Protein AF-A0A660V6A3-F1 (afdb_monomer)

Nearest PDB structures (foldseek):
  7aa4-assembly1_A  TM=9.654E-01  e=7.286E-13  Mycobacterium tuberculosis
  3fh2-assembly1_A  TM=9.704E-01  e=2.529E-12  Corynebacterium glutamicum
  3wde-assembly1_A  TM=9.172E-01  e=3.171E-12  Mycobacterium tuberculosis
  3wdd-assembly1_A  TM=9.164E-01  e=3.977E-12  Mycobacterium tuberculosis
  4xbi-assembly2_B  TM=8.646E-01  e=1.589E-06  Plasmodium falciparum 3D7

Mean predicted aligned error: 15.52 Å

Radius of gyration: 23.15 Å; Cα contacts (8 Å, |Δi|>4): 311; chains: 1; bounding box: 52×59×52 Å

Structure (mmCIF, N/CA/C/O backbone):
data_AF-A0A660V6A3-F1
#
_entry.id   AF-A0A660V6A3-F1
#
loop_
_atom_site.group_PDB
_atom_site.id
_atom_site.type_symbol
_atom_site.label_atom_id
_atom_site.label_alt_id
_atom_site.label_comp_id
_atom_site.label_asym_id
_atom_site.label_entity_id
_atom_site.label_seq_id
_atom_site.pdbx_PDB_ins_code
_atom_site.Cartn_x
_atom_site.Cartn_y
_atom_site.Cartn_z
_atom_site.occupancy
_atom_site.B_iso_or_equiv
_atom_site.auth_seq_id
_atom_site.auth_comp_id
_atom_site.auth_asym_id
_atom_site.auth_atom_id
_atom_site.pdbx_PDB_model_num
ATOM 1 N N . MET A 1 1 ? 4.753 -18.692 3.175 1.00 53.62 1 MET A N 1
ATOM 2 C CA . MET A 1 1 ? 5.301 -17.304 3.161 1.00 53.62 1 MET A CA 1
ATOM 3 C C . MET A 1 1 ? 4.239 -16.224 3.387 1.00 53.62 1 MET A C 1
ATOM 5 O O . MET A 1 1 ? 4.485 -15.349 4.197 1.00 53.62 1 MET A O 1
ATOM 9 N N . PHE A 1 2 ? 3.064 -16.278 2.746 1.00 64.31 2 PHE A N 1
ATOM 10 C CA . PHE A 1 2 ? 1.984 -15.288 2.946 1.00 64.31 2 PHE A CA 1
ATOM 11 C C . PHE A 1 2 ? 0.881 -15.750 3.919 1.00 64.31 2 PHE A C 1
ATOM 13 O O . PHE A 1 2 ? -0.246 -15.291 3.821 1.00 64.31 2 PHE A O 1
ATOM 20 N N . GLU A 1 3 ? 1.125 -16.711 4.808 1.00 70.19 3 GLU A N 1
ATOM 21 C CA . GLU A 1 3 ? 0.054 -17.308 5.637 1.00 70.19 3 GLU A CA 1
ATOM 22 C C . GLU A 1 3 ? -0.646 -16.303 6.552 1.00 70.19 3 GLU A C 1
ATOM 24 O O . GLU A 1 3 ? -1.838 -16.433 6.775 1.00 70.19 3 GLU A O 1
ATOM 29 N N . ARG A 1 4 ? 0.058 -15.253 6.986 1.00 84.75 4 ARG A N 1
ATOM 30 C CA . ARG A 1 4 ? -0.506 -14.193 7.832 1.00 84.75 4 ARG A CA 1
ATOM 31 C C . ARG A 1 4 ? -1.107 -13.022 7.052 1.00 84.75 4 ARG A C 1
ATOM 33 O O . ARG A 1 4 ? -1.455 -12.022 7.657 1.00 84.75 4 ARG A O 1
ATOM 40 N N . PHE A 1 5 ? -1.150 -13.080 5.722 1.00 88.00 5 PHE A N 1
ATOM 41 C CA . PHE A 1 5 ? -1.694 -11.991 4.909 1.00 88.00 5 PHE A CA 1
ATOM 42 C C . PHE A 1 5 ? -3.199 -12.165 4.775 1.00 88.00 5 PHE A C 1
ATOM 44 O O . PHE A 1 5 ? -3.647 -13.253 4.397 1.00 88.00 5 PHE A O 1
ATOM 51 N N . THR A 1 6 ? -3.943 -11.075 4.961 1.00 91.81 6 THR A N 1
ATOM 52 C CA . THR A 1 6 ? -5.371 -11.063 4.633 1.00 91.81 6 THR A CA 1
ATOM 53 C C . THR A 1 6 ? -5.570 -11.337 3.143 1.00 91.81 6 THR A C 1
ATOM 55 O O . THR A 1 6 ? -4.677 -11.093 2.319 1.00 91.81 6 THR A O 1
ATOM 58 N N . ASP A 1 7 ? -6.754 -11.809 2.758 1.00 91.25 7 ASP A N 1
ATOM 59 C CA . ASP A 1 7 ? -7.059 -12.107 1.354 1.00 91.25 7 ASP A CA 1
ATOM 60 C C . ASP A 1 7 ? -6.875 -10.886 0.443 1.00 91.25 7 ASP A C 1
ATOM 62 O O . ASP A 1 7 ? -6.305 -10.993 -0.647 1.00 91.25 7 ASP A O 1
ATOM 66 N N . SER A 1 8 ? -7.279 -9.703 0.914 1.00 91.06 8 SER A N 1
ATOM 67 C CA . SER A 1 8 ? -7.086 -8.433 0.205 1.00 91.06 8 SER A CA 1
ATOM 68 C C . SER A 1 8 ? -5.603 -8.101 0.021 1.00 91.06 8 SER A C 1
ATOM 70 O O . SER A 1 8 ? -5.189 -7.721 -1.075 1.00 91.06 8 SER A O 1
ATOM 72 N N . CYS A 1 9 ? -4.779 -8.304 1.053 1.00 93.50 9 CYS A N 1
ATOM 73 C CA . CYS A 1 9 ? -3.338 -8.060 0.980 1.00 93.50 9 CYS A CA 1
ATOM 74 C C . CYS A 1 9 ? -2.639 -9.058 0.040 1.00 93.50 9 CYS A C 1
ATOM 76 O O . CYS A 1 9 ? -1.857 -8.672 -0.832 1.00 93.50 9 CYS A O 1
ATOM 78 N N . ARG A 1 10 ? -2.990 -10.347 0.126 1.00 93.44 10 ARG A N 1
ATOM 79 C CA . ARG A 1 10 ? -2.501 -11.394 -0.787 1.00 93.44 10 ARG A CA 1
ATOM 80 C C . ARG A 1 10 ? -2.866 -11.087 -2.237 1.00 93.44 10 ARG A C 1
ATOM 82 O O . ARG A 1 10 ? -2.044 -11.271 -3.140 1.00 93.44 10 ARG A O 1
ATOM 89 N N . LYS A 1 11 ? -4.083 -10.588 -2.465 1.00 93.12 11 LYS A N 1
ATOM 90 C CA . LYS A 1 11 ? -4.541 -10.145 -3.782 1.00 93.12 11 LYS A CA 1
ATOM 91 C C . LYS A 1 11 ? -3.724 -8.955 -4.285 1.00 93.12 11 LYS A C 1
ATOM 93 O O . LYS A 1 11 ? -3.265 -9.015 -5.421 1.00 93.12 11 LYS A O 1
ATOM 98 N N . ALA A 1 12 ? -3.472 -7.940 -3.456 1.00 94.69 12 ALA A N 1
ATOM 99 C CA . ALA A 1 12 ? -2.653 -6.780 -3.826 1.00 94.69 12 ALA A CA 1
ATOM 100 C C . ALA A 1 12 ? -1.234 -7.191 -4.264 1.00 94.69 12 ALA A C 1
ATOM 102 O O . ALA A 1 12 ? -0.762 -6.780 -5.323 1.00 94.69 12 ALA A O 1
ATOM 103 N N . VAL A 1 13 ? -0.584 -8.085 -3.511 1.00 92.25 13 VAL A N 1
ATOM 104 C CA . VAL A 1 13 ? 0.748 -8.617 -3.860 1.00 92.25 13 VAL A CA 1
ATOM 105 C C . VAL A 1 13 ? 0.715 -9.495 -5.115 1.00 92.25 13 VAL A C 1
ATOM 107 O O . VAL A 1 13 ? 1.667 -9.528 -5.885 1.00 92.25 13 VAL A O 1
ATOM 110 N N . THR A 1 14 ? -0.376 -10.216 -5.361 1.00 92.12 14 THR A N 1
ATOM 111 C CA . THR A 1 14 ? -0.520 -10.992 -6.604 1.00 92.12 14 THR A CA 1
ATOM 112 C C . THR A 1 14 ? -0.696 -10.069 -7.810 1.00 92.12 14 THR A C 1
ATOM 114 O O . THR A 1 14 ? -0.143 -10.322 -8.881 1.00 92.12 14 THR A O 1
ATOM 117 N N . LEU A 1 15 ? -1.449 -8.981 -7.639 1.00 94.00 15 LEU A N 1
ATOM 118 C CA . LEU A 1 15 ? -1.668 -7.974 -8.673 1.00 94.00 15 LEU A CA 1
ATOM 119 C C . LEU A 1 15 ? -0.386 -7.203 -9.000 1.00 94.00 15 LEU A C 1
ATOM 121 O O . LEU A 1 15 ? -0.163 -6.919 -10.170 1.00 94.00 15 LEU A O 1
ATOM 125 N N . SER A 1 16 ? 0.506 -6.966 -8.035 1.00 94.94 16 SER A N 1
ATOM 126 C CA . SER A 1 16 ? 1.784 -6.296 -8.316 1.00 94.94 16 SER A CA 1
ATOM 127 C C . SER A 1 16 ? 2.659 -7.059 -9.316 1.00 94.94 16 SER A C 1
ATOM 129 O O . SER A 1 16 ? 3.314 -6.444 -10.153 1.00 94.94 16 SER A O 1
ATOM 131 N N . ASN A 1 17 ? 2.607 -8.396 -9.318 1.00 92.69 17 ASN A N 1
ATOM 132 C CA . ASN A 1 17 ? 3.262 -9.199 -10.354 1.00 92.69 17 ASN A CA 1
ATOM 133 C C . ASN A 1 17 ? 2.663 -8.934 -11.742 1.00 92.69 17 ASN A C 1
ATOM 135 O O . ASN A 1 17 ? 3.390 -8.874 -12.727 1.00 92.69 17 ASN A O 1
ATOM 139 N N . ARG A 1 18 ? 1.336 -8.778 -11.835 1.00 92.38 18 ARG A N 1
ATOM 140 C CA . ARG A 1 18 ? 0.664 -8.470 -13.106 1.00 92.38 18 ARG A CA 1
ATOM 141 C C . ARG A 1 18 ? 1.023 -7.077 -13.606 1.00 92.38 18 ARG A C 1
ATOM 143 O O . ARG A 1 18 ? 1.251 -6.931 -14.799 1.00 92.38 18 ARG A O 1
ATOM 150 N N . GLU A 1 19 ? 1.114 -6.095 -12.714 1.00 93.00 19 GLU A N 1
ATOM 151 C CA . GLU A 1 19 ? 1.535 -4.739 -13.079 1.00 93.00 19 GLU A CA 1
ATOM 152 C C . GLU A 1 19 ? 2.997 -4.714 -13.542 1.00 93.00 19 GLU A C 1
ATOM 154 O O . GLU A 1 19 ? 3.291 -4.121 -14.573 1.00 93.00 19 GLU A O 1
ATOM 159 N N . ALA A 1 20 ? 3.904 -5.436 -12.873 1.00 93.06 20 ALA A N 1
ATOM 160 C CA . ALA A 1 20 ? 5.294 -5.550 -13.328 1.00 93.06 20 ALA A CA 1
ATOM 161 C C . ALA A 1 20 ? 5.396 -6.139 -14.744 1.00 93.06 20 ALA A C 1
ATOM 163 O O . ALA A 1 20 ? 6.103 -5.603 -15.596 1.00 93.06 20 ALA A O 1
ATOM 164 N N . LEU A 1 21 ? 4.621 -7.188 -15.037 1.00 91.25 21 LEU A N 1
ATOM 165 C CA . LEU A 1 21 ? 4.550 -7.753 -16.386 1.00 91.25 21 LEU A CA 1
ATOM 166 C C . LEU A 1 21 ? 3.922 -6.787 -17.400 1.00 91.25 21 LEU A C 1
ATOM 168 O O . LEU A 1 21 ? 4.400 -6.706 -18.527 1.00 91.25 21 LEU A O 1
ATOM 172 N N . ARG A 1 22 ? 2.879 -6.039 -17.013 1.00 90.69 22 ARG A N 1
ATOM 173 C CA . ARG A 1 22 ? 2.217 -5.043 -17.874 1.00 90.69 22 ARG A CA 1
ATOM 174 C C . ARG A 1 22 ? 3.195 -3.966 -18.350 1.00 90.69 22 ARG A C 1
ATOM 176 O O . ARG A 1 22 ? 3.088 -3.532 -19.493 1.00 90.69 22 ARG A O 1
ATOM 183 N N . TYR A 1 23 ? 4.153 -3.583 -17.506 1.00 90.12 23 TYR A N 1
ATOM 184 C CA . TYR A 1 23 ? 5.199 -2.610 -17.836 1.00 90.12 23 TYR A CA 1
ATOM 185 C C . TYR A 1 23 ? 6.498 -3.230 -18.363 1.00 90.12 23 TYR A C 1
ATOM 187 O O . TYR A 1 23 ? 7.469 -2.502 -18.568 1.00 90.12 23 TYR A O 1
ATOM 195 N N . ASN A 1 24 ? 6.526 -4.541 -18.637 1.00 90.31 24 ASN A N 1
ATOM 196 C CA . ASN A 1 24 ? 7.724 -5.254 -19.088 1.00 90.31 24 ASN A CA 1
ATOM 197 C C . ASN A 1 24 ? 8.919 -5.092 -18.127 1.00 90.31 24 ASN A C 1
ATOM 199 O O . ASN A 1 24 ? 10.064 -4.932 -18.548 1.00 90.31 24 ASN A O 1
ATOM 203 N N . HIS A 1 25 ? 8.658 -5.123 -16.821 1.00 91.50 25 HIS A N 1
ATOM 204 C CA . HIS A 1 25 ? 9.680 -5.024 -15.785 1.00 91.50 25 HIS A CA 1
ATOM 205 C C . HIS A 1 25 ? 10.108 -6.390 -15.250 1.00 91.50 25 HIS A C 1
ATOM 207 O O . HIS A 1 25 ? 9.285 -7.221 -14.869 1.00 91.50 25 HIS A O 1
ATOM 213 N N . GLU A 1 26 ? 11.424 -6.610 -15.183 1.00 90.94 26 GLU A N 1
ATOM 214 C CA . GLU A 1 26 ? 12.030 -7.878 -14.740 1.00 90.94 26 GLU A CA 1
ATOM 215 C C . GLU A 1 26 ? 11.897 -8.115 -13.232 1.00 90.94 26 GLU A C 1
ATOM 217 O O . GLU A 1 26 ? 12.090 -9.233 -12.755 1.00 90.94 26 GLU A O 1
ATOM 222 N N . TYR A 1 27 ? 11.533 -7.073 -12.481 1.00 93.06 27 TYR A N 1
ATOM 223 C CA . TYR A 1 27 ? 11.414 -7.103 -11.032 1.00 93.06 27 TYR A CA 1
ATOM 224 C C . TYR A 1 27 ? 10.145 -6.388 -10.570 1.00 93.06 27 TYR A C 1
ATOM 226 O O . TYR A 1 27 ? 9.753 -5.360 -11.119 1.00 93.06 27 TYR A O 1
ATOM 234 N N . ILE A 1 28 ? 9.545 -6.887 -9.490 1.00 95.31 28 ILE A N 1
ATOM 235 C CA . ILE A 1 28 ? 8.484 -6.178 -8.767 1.00 95.31 28 ILE A CA 1
ATOM 236 C C . ILE A 1 28 ? 9.148 -5.126 -7.880 1.00 95.31 28 ILE A C 1
ATOM 238 O O . ILE A 1 28 ? 9.810 -5.486 -6.905 1.00 95.31 28 ILE A O 1
ATOM 242 N N . GLY A 1 29 ? 8.978 -3.850 -8.213 1.00 95.62 29 GLY A N 1
ATOM 243 C CA . GLY A 1 29 ? 9.333 -2.705 -7.365 1.00 95.62 29 GLY A CA 1
ATOM 244 C C . GLY A 1 29 ? 8.172 -2.166 -6.507 1.00 95.62 29 GLY A C 1
ATOM 245 O O . GLY A 1 29 ? 7.033 -2.633 -6.642 1.00 95.62 29 GLY A O 1
ATOM 246 N N . PRO A 1 30 ? 8.440 -1.204 -5.600 1.00 96.81 30 PRO A N 1
ATOM 247 C CA . PRO A 1 30 ? 7.425 -0.582 -4.740 1.00 96.81 30 PRO A CA 1
ATOM 248 C C . PRO A 1 30 ? 6.233 0.010 -5.504 1.00 96.81 30 PRO A C 1
ATOM 250 O O . PRO A 1 30 ? 5.094 -0.115 -5.064 1.00 96.81 30 PRO A O 1
ATOM 253 N N . GLU A 1 31 ? 6.467 0.598 -6.674 1.00 96.06 31 GLU A N 1
ATOM 254 C CA . GLU A 1 31 ? 5.442 1.169 -7.552 1.00 96.06 31 GLU A CA 1
ATOM 255 C C . GLU A 1 31 ? 4.427 0.132 -8.040 1.00 96.06 31 GLU A C 1
ATOM 257 O O . GLU A 1 31 ? 3.226 0.393 -8.052 1.00 96.06 31 GLU A O 1
ATOM 262 N N . HIS A 1 32 ? 4.868 -1.092 -8.331 1.00 96.88 32 HIS A N 1
ATOM 263 C CA . HIS A 1 32 ? 3.960 -2.175 -8.701 1.00 96.88 32 HIS A CA 1
ATOM 264 C C . HIS A 1 32 ? 3.144 -2.665 -7.510 1.00 96.88 32 HIS A C 1
ATOM 266 O O . HIS A 1 32 ? 1.986 -3.048 -7.666 1.00 96.88 32 HIS A O 1
ATOM 272 N N . ILE A 1 33 ? 3.735 -2.669 -6.310 1.00 96.81 33 ILE A N 1
ATOM 273 C CA . ILE A 1 33 ? 3.005 -2.982 -5.076 1.00 96.81 33 ILE A CA 1
ATOM 274 C C . ILE A 1 33 ? 1.921 -1.931 -4.844 1.00 96.81 33 ILE A C 1
ATOM 276 O O . ILE A 1 33 ? 0.787 -2.299 -4.542 1.00 96.81 33 ILE A O 1
ATOM 280 N N . LEU A 1 34 ? 2.239 -0.652 -5.051 1.00 96.38 34 LEU A N 1
ATOM 281 C CA . LEU A 1 34 ? 1.277 0.436 -4.934 1.00 96.38 34 LEU A CA 1
ATOM 282 C C . LEU A 1 34 ? 0.151 0.328 -5.978 1.00 96.38 34 LEU A C 1
ATOM 284 O O . LEU A 1 34 ? -1.017 0.425 -5.610 1.00 96.38 34 LEU A O 1
ATOM 288 N N . LEU A 1 35 ? 0.460 0.039 -7.247 1.00 94.88 35 LEU A N 1
ATOM 289 C CA . LEU A 1 35 ? -0.557 -0.211 -8.281 1.00 94.88 35 LEU A CA 1
ATOM 290 C C . LEU A 1 35 ? -1.423 -1.444 -7.968 1.00 94.88 35 LEU A C 1
ATOM 292 O O . LEU A 1 35 ? -2.641 -1.438 -8.177 1.00 94.88 35 LEU A O 1
ATOM 296 N N . GLY A 1 36 ? -0.810 -2.502 -7.432 1.00 95.06 36 GLY A N 1
ATOM 297 C CA . GLY A 1 36 ? -1.511 -3.697 -6.974 1.00 95.06 36 GLY A CA 1
ATOM 298 C C . GLY A 1 36 ? -2.470 -3.395 -5.823 1.00 95.06 36 GLY A C 1
ATOM 299 O O . GLY A 1 36 ? -3.614 -3.846 -5.850 1.00 95.06 36 GLY A O 1
ATOM 300 N N . LEU A 1 37 ? -2.036 -2.584 -4.854 1.00 95.00 37 LEU A N 1
ATOM 301 C CA . LEU A 1 37 ? -2.853 -2.099 -3.742 1.00 95.00 37 LEU A CA 1
ATOM 302 C C . LEU A 1 37 ? -4.015 -1.225 -4.234 1.00 95.00 37 LEU A C 1
ATOM 304 O O . LEU A 1 37 ? -5.157 -1.479 -3.867 1.00 95.00 37 LEU A O 1
ATOM 308 N N . ALA A 1 38 ? -3.743 -0.269 -5.124 1.00 92.06 38 ALA A N 1
ATOM 309 C CA . ALA A 1 38 ? -4.744 0.594 -5.753 1.00 92.06 38 ALA A CA 1
ATOM 310 C C . ALA A 1 38 ? -5.812 -0.197 -6.531 1.00 92.06 38 ALA A C 1
ATOM 312 O O . ALA A 1 38 ? -6.936 0.259 -6.724 1.00 92.06 38 ALA A O 1
ATOM 313 N N . SER A 1 39 ? -5.474 -1.402 -6.990 1.00 90.44 39 SER A N 1
ATOM 314 C CA . SER A 1 39 ? -6.379 -2.303 -7.715 1.00 90.44 39 SER A CA 1
ATOM 315 C C . SER A 1 39 ? -7.244 -3.177 -6.803 1.00 90.44 39 SER A C 1
ATOM 317 O O . SER A 1 39 ? -8.125 -3.900 -7.277 1.00 90.44 39 SER A O 1
ATOM 319 N N . VAL A 1 40 ? -7.026 -3.115 -5.489 1.00 89.38 40 VAL A N 1
ATOM 320 C CA . VAL A 1 40 ? -7.870 -3.765 -4.489 1.00 89.38 40 VAL A CA 1
ATOM 321 C C . VAL A 1 40 ? -8.790 -2.721 -3.863 1.00 89.38 40 VAL A C 1
ATOM 323 O O . VAL A 1 40 ? -8.407 -1.998 -2.955 1.00 89.38 40 VAL A O 1
ATOM 326 N N . ASN A 1 41 ? -10.052 -2.699 -4.296 1.00 87.62 41 ASN A N 1
ATOM 327 C CA . ASN A 1 41 ? -11.082 -1.783 -3.779 1.00 87.62 41 ASN A CA 1
ATOM 328 C C . ASN A 1 41 ? -11.662 -2.233 -2.421 1.00 87.62 41 ASN A C 1
ATOM 330 O O . ASN A 1 41 ? -12.876 -2.213 -2.218 1.00 87.62 41 ASN A O 1
ATOM 334 N N . LYS A 1 42 ? -10.821 -2.783 -1.537 1.00 87.44 42 LYS A N 1
ATOM 335 C CA . LYS A 1 42 ? -11.203 -3.361 -0.239 1.00 87.44 42 LYS A CA 1
ATOM 336 C C . LYS A 1 42 ? -10.057 -3.250 0.767 1.00 87.44 42 LYS A C 1
ATOM 338 O O . LYS A 1 42 ? -8.891 -3.252 0.387 1.00 87.44 42 LYS A O 1
ATOM 343 N N . GLY A 1 43 ? -10.408 -3.283 2.052 1.00 89.38 43 GLY A N 1
ATOM 344 C CA . GLY A 1 43 ? -9.460 -3.229 3.167 1.00 89.38 43 GLY A CA 1
ATOM 345 C C . GLY A 1 43 ? -9.132 -1.802 3.599 1.00 89.38 43 GLY A C 1
ATOM 346 O O . GLY A 1 43 ? -9.456 -0.838 2.901 1.00 89.38 43 GLY A O 1
ATOM 347 N N . PHE A 1 44 ? -8.496 -1.664 4.760 1.00 93.12 44 PHE A N 1
ATOM 348 C CA . PHE A 1 44 ? -8.210 -0.353 5.338 1.00 93.12 44 PHE A CA 1
ATOM 349 C C . PHE A 1 44 ? -7.239 0.466 4.489 1.00 93.12 44 PHE A C 1
ATOM 351 O O . PHE A 1 44 ? -7.379 1.677 4.429 1.00 93.12 44 PHE A O 1
ATOM 358 N N . GLY A 1 45 ? -6.316 -0.162 3.750 1.00 92.44 45 GLY A N 1
ATOM 359 C CA . GLY A 1 45 ? -5.423 0.564 2.841 1.00 92.44 45 GLY A CA 1
ATOM 360 C C . GLY A 1 45 ? -6.201 1.359 1.789 1.00 92.44 45 GLY A C 1
ATOM 361 O O . GLY A 1 45 ? -5.916 2.529 1.564 1.00 92.44 45 GLY A O 1
ATOM 362 N N . PHE A 1 46 ? -7.246 0.763 1.210 1.00 91.38 46 PHE A N 1
ATOM 363 C CA . PHE A 1 46 ? -8.138 1.453 0.277 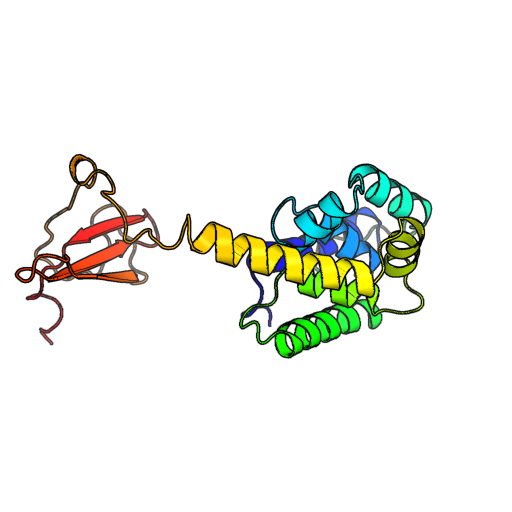1.00 91.38 46 PHE A CA 1
ATOM 364 C C . PHE A 1 46 ? -8.943 2.570 0.959 1.00 91.38 46 PHE A C 1
ATOM 366 O O . PHE A 1 46 ? -9.074 3.660 0.406 1.00 91.38 46 PHE A O 1
ATOM 373 N N . GLN A 1 47 ? -9.447 2.323 2.172 1.00 91.12 47 GLN A N 1
ATOM 374 C CA . GLN A 1 47 ? -10.193 3.325 2.941 1.00 91.12 47 GLN A CA 1
ATOM 375 C C . GLN A 1 47 ? -9.321 4.523 3.342 1.00 91.12 47 GLN A C 1
ATOM 377 O O . GLN A 1 47 ? -9.792 5.655 3.284 1.00 91.12 47 GLN A O 1
ATOM 382 N N . ILE A 1 48 ? -8.051 4.295 3.689 1.00 92.69 48 ILE A N 1
ATOM 383 C CA . ILE A 1 48 ? -7.081 5.350 4.002 1.00 92.69 48 ILE A CA 1
ATOM 384 C C . ILE A 1 48 ? -6.826 6.215 2.765 1.00 92.69 48 ILE A C 1
ATOM 386 O O . ILE A 1 48 ? -6.921 7.438 2.848 1.00 92.69 48 ILE A O 1
ATOM 390 N N . LEU A 1 49 ? -6.574 5.596 1.603 1.00 90.38 49 LEU A N 1
ATOM 391 C CA . LEU A 1 49 ? -6.397 6.330 0.344 1.00 90.38 49 LEU A CA 1
ATOM 392 C C . LEU A 1 49 ? -7.628 7.196 0.028 1.00 90.38 49 LEU A C 1
ATOM 394 O O . LEU A 1 49 ? -7.496 8.388 -0.243 1.00 90.38 49 LEU A O 1
ATOM 398 N N . HIS A 1 50 ? -8.831 6.631 0.142 1.00 88.88 50 HIS A N 1
ATOM 399 C CA . HIS A 1 50 ? -10.067 7.371 -0.112 1.00 88.88 50 HIS A CA 1
ATOM 400 C C . HIS A 1 50 ? -10.345 8.479 0.905 1.00 88.88 50 HIS A C 1
ATOM 402 O O . HIS A 1 50 ? -10.776 9.562 0.516 1.00 88.88 50 HIS A O 1
ATOM 408 N N . GLY A 1 51 ? -10.118 8.242 2.197 1.00 84.94 51 GLY A N 1
ATOM 409 C CA . GLY A 1 51 ? -10.366 9.255 3.222 1.00 84.94 51 GLY A CA 1
ATOM 410 C C . GLY A 1 51 ? -9.331 10.388 3.210 1.00 84.94 51 GLY A C 1
ATOM 411 O O . GLY A 1 51 ? -9.661 11.500 3.609 1.00 84.94 51 GLY A O 1
ATOM 412 N N . CYS A 1 52 ? -8.148 10.171 2.620 1.00 84.88 52 CYS A N 1
ATOM 413 C CA . CYS A 1 52 ? -7.232 11.246 2.215 1.00 84.88 52 CYS A CA 1
ATOM 414 C C . CYS A 1 52 ? -7.740 12.055 1.000 1.00 84.88 52 CYS A C 1
ATOM 416 O O . CYS A 1 52 ? -7.019 12.905 0.488 1.00 84.88 52 CYS A O 1
ATOM 418 N N . SER A 1 53 ? -8.970 11.809 0.526 1.00 84.38 53 SER A N 1
ATOM 419 C CA . SER A 1 53 ? -9.570 12.426 -0.668 1.00 84.38 53 SER A CA 1
ATOM 420 C C . SER A 1 53 ? -8.790 12.164 -1.959 1.00 84.38 53 SER A C 1
ATOM 422 O O . SER A 1 53 ? -8.831 12.967 -2.894 1.00 84.38 53 SER A O 1
ATOM 424 N N . ILE A 1 54 ? -8.078 11.037 -2.026 1.00 85.00 54 ILE A N 1
ATOM 425 C CA . ILE A 1 54 ? -7.293 10.682 -3.203 1.00 85.00 54 ILE A CA 1
ATOM 426 C C . ILE A 1 54 ? -8.132 9.850 -4.146 1.00 85.00 54 ILE A C 1
ATOM 428 O O . ILE A 1 54 ? -8.687 8.808 -3.801 1.00 85.00 54 ILE A O 1
ATOM 432 N N . ASP A 1 55 ? -8.183 10.343 -5.373 1.00 87.06 55 ASP A N 1
ATOM 433 C CA . ASP A 1 55 ? -8.715 9.609 -6.497 1.00 87.06 55 ASP A CA 1
ATOM 434 C C . ASP A 1 55 ? -7.690 8.551 -6.923 1.00 87.06 55 ASP A C 1
ATOM 436 O O . ASP A 1 55 ? -6.548 8.866 -7.277 1.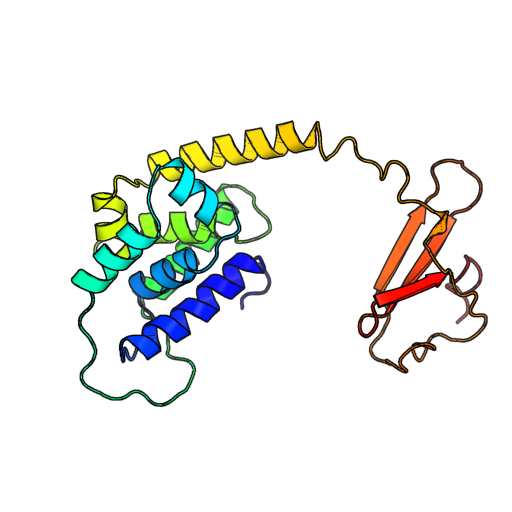00 87.06 55 ASP A O 1
ATOM 440 N N . ILE A 1 56 ? -8.102 7.287 -6.871 1.00 88.75 56 ILE A N 1
ATOM 441 C CA . ILE A 1 56 ? -7.263 6.148 -7.241 1.00 88.75 56 ILE A CA 1
ATOM 442 C C . ILE A 1 56 ? -6.814 6.259 -8.704 1.00 88.75 56 ILE A C 1
ATOM 444 O O . ILE A 1 56 ? -5.701 5.847 -9.031 1.00 88.75 56 ILE A O 1
ATOM 448 N N . ASP A 1 57 ? -7.627 6.854 -9.576 1.00 88.75 57 ASP A N 1
ATOM 449 C CA . ASP A 1 57 ? -7.268 7.028 -10.981 1.00 88.75 57 ASP A CA 1
ATOM 450 C C . ASP A 1 57 ? -6.186 8.098 -11.152 1.00 88.75 57 ASP A C 1
ATOM 452 O O . ASP A 1 57 ? -5.255 7.912 -11.934 1.00 88.75 57 ASP A O 1
ATOM 456 N N . LYS A 1 58 ? -6.210 9.165 -10.340 1.00 90.38 58 LYS A N 1
ATOM 457 C CA . LYS A 1 58 ? -5.095 10.127 -10.285 1.00 90.38 58 LYS A CA 1
ATOM 458 C C . LYS A 1 58 ? -3.816 9.469 -9.785 1.00 90.38 58 LYS A C 1
ATOM 460 O O . LYS A 1 58 ? -2.765 9.674 -10.379 1.00 90.38 58 LYS A O 1
ATOM 465 N N . LEU A 1 59 ? -3.907 8.644 -8.740 1.00 91.56 59 LEU A N 1
ATOM 466 C CA . LEU A 1 59 ? -2.759 7.899 -8.225 1.00 91.56 59 LEU A CA 1
ATOM 467 C C . LEU A 1 59 ? -2.156 6.981 -9.291 1.00 91.56 59 LEU A C 1
ATOM 469 O O . LEU A 1 59 ? -0.936 6.943 -9.436 1.00 91.56 59 LEU A O 1
ATOM 473 N N . ARG A 1 60 ? -2.991 6.275 -10.063 1.00 91.06 60 ARG A N 1
ATOM 474 C CA . ARG A 1 60 ? -2.522 5.472 -11.200 1.00 91.06 60 ARG A CA 1
ATOM 475 C C . ARG A 1 60 ? -1.812 6.339 -12.230 1.00 91.06 60 ARG A C 1
ATOM 477 O O . ARG A 1 60 ? -0.678 6.029 -12.564 1.00 91.06 60 ARG A O 1
ATOM 484 N N . ASN A 1 61 ? -2.434 7.431 -12.667 1.00 91.94 61 ASN A N 1
ATOM 485 C CA . ASN A 1 61 ? -1.864 8.311 -13.687 1.00 91.94 61 ASN A CA 1
ATOM 486 C C . ASN A 1 61 ? -0.498 8.882 -13.270 1.00 91.94 61 ASN A C 1
ATOM 488 O O . ASN A 1 61 ? 0.426 8.892 -14.075 1.00 91.94 61 ASN A O 1
ATOM 492 N N . GLU A 1 62 ? -0.336 9.299 -12.011 1.00 93.50 62 GLU A N 1
ATOM 493 C CA . GLU A 1 62 ? 0.957 9.789 -11.508 1.00 93.50 62 GLU A CA 1
ATOM 494 C C . GLU A 1 62 ? 2.041 8.706 -11.524 1.00 93.50 62 GLU A C 1
ATOM 496 O O . GLU A 1 62 ? 3.183 8.966 -11.901 1.00 93.50 62 GLU A O 1
ATOM 501 N N . ILE A 1 63 ? 1.692 7.465 -11.175 1.00 93.56 63 ILE A N 1
ATOM 502 C CA . ILE A 1 63 ? 2.629 6.343 -11.276 1.00 93.56 63 ILE A CA 1
ATOM 503 C C . ILE A 1 63 ? 2.970 6.057 -12.744 1.00 93.56 63 ILE A C 1
ATOM 505 O O . ILE A 1 63 ? 4.142 5.883 -13.073 1.00 93.56 63 ILE A O 1
ATOM 509 N N . GLU A 1 64 ? 1.971 6.027 -13.629 1.00 89.50 64 GLU A N 1
ATOM 510 C CA . GLU A 1 64 ? 2.152 5.759 -15.062 1.00 89.50 64 GLU A CA 1
ATOM 511 C C . GLU A 1 64 ? 3.027 6.824 -15.744 1.00 89.50 64 GLU A C 1
ATOM 513 O O . GLU A 1 64 ? 3.832 6.487 -16.607 1.00 89.50 64 GLU A O 1
ATOM 518 N N . ASN A 1 65 ? 2.957 8.083 -15.303 1.00 91.75 65 ASN A N 1
ATOM 519 C CA . ASN A 1 65 ? 3.809 9.165 -15.806 1.00 91.75 65 ASN A CA 1
ATOM 520 C C . ASN A 1 65 ? 5.291 9.006 -15.422 1.00 91.75 65 ASN A C 1
ATOM 522 O O . ASN A 1 65 ? 6.172 9.506 -16.126 1.00 91.75 65 ASN A O 1
ATOM 526 N N . LEU A 1 66 ? 5.579 8.340 -14.301 1.00 91.50 66 LEU A N 1
ATOM 527 C CA . LEU A 1 66 ? 6.940 8.150 -13.789 1.00 91.50 66 LEU A CA 1
ATOM 528 C C . LEU A 1 66 ? 7.549 6.806 -14.206 1.00 91.50 66 LEU A C 1
ATOM 530 O O . LEU A 1 66 ? 8.772 6.688 -14.327 1.00 91.50 66 LEU A O 1
ATOM 534 N N . ILE A 1 67 ? 6.714 5.790 -14.430 1.00 89.69 67 ILE A N 1
ATOM 535 C CA . ILE A 1 67 ? 7.149 4.470 -14.879 1.00 89.69 67 ILE A CA 1
ATOM 536 C C . ILE A 1 67 ? 7.495 4.506 -16.371 1.00 89.69 67 ILE A C 1
ATOM 538 O O . ILE A 1 67 ? 6.676 4.828 -17.226 1.00 89.69 67 ILE A O 1
ATOM 542 N N . LYS A 1 68 ? 8.716 4.085 -16.706 1.00 86.19 68 LYS A N 1
ATOM 543 C CA . LYS A 1 68 ? 9.121 3.826 -18.093 1.00 86.19 68 LYS A CA 1
ATOM 544 C C . LYS A 1 68 ? 8.842 2.373 -18.434 1.00 86.19 68 LYS A C 1
ATOM 546 O O . LYS A 1 68 ? 9.198 1.507 -17.654 1.00 86.19 68 LYS A O 1
ATOM 551 N N . THR A 1 69 ? 8.275 2.090 -19.601 1.00 85.94 69 THR A N 1
ATOM 552 C CA . THR A 1 69 ? 8.130 0.704 -20.067 1.00 85.94 69 THR A CA 1
ATOM 553 C C . THR A 1 69 ? 9.504 0.076 -20.316 1.00 85.94 69 THR A C 1
ATO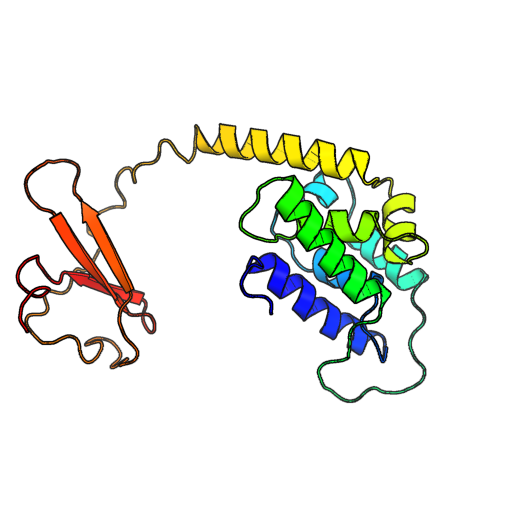M 555 O O . THR A 1 69 ? 10.3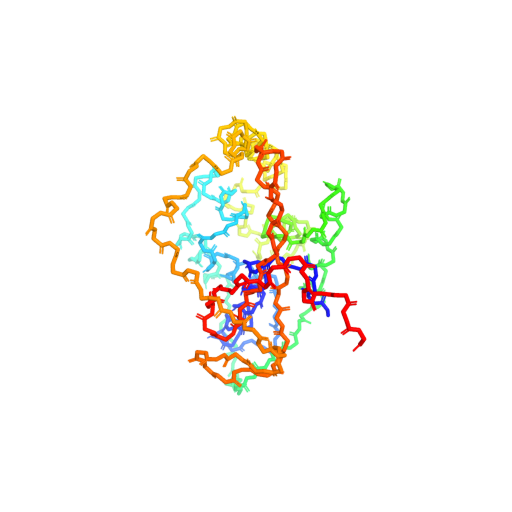71 0.697 -20.937 1.00 85.94 69 THR A O 1
ATOM 558 N N . GLY A 1 70 ? 9.703 -1.160 -19.853 1.00 81.06 70 GLY A N 1
ATOM 559 C CA . GLY A 1 70 ? 10.911 -1.931 -20.134 1.00 81.06 70 GLY A CA 1
ATOM 560 C C . GLY A 1 70 ? 11.075 -2.254 -21.623 1.00 81.06 70 GLY A C 1
ATOM 561 O O . GLY A 1 70 ? 10.100 -2.363 -22.369 1.00 81.06 70 GLY A O 1
ATOM 562 N N . SER A 1 71 ? 12.324 -2.412 -22.067 1.00 71.81 71 SER A N 1
ATOM 563 C CA . SER A 1 71 ? 12.670 -2.628 -23.481 1.00 71.81 71 SER A CA 1
ATOM 564 C C . SER A 1 71 ? 12.443 -4.058 -23.976 1.00 71.81 71 SER A C 1
ATOM 566 O O . SER A 1 71 ? 12.389 -4.285 -25.182 1.00 71.81 71 SER A O 1
ATOM 568 N N . ASN A 1 72 ? 12.342 -5.026 -23.063 1.00 74.31 72 ASN A N 1
ATOM 569 C CA . ASN A 1 72 ? 12.275 -6.447 -23.386 1.00 74.31 72 ASN A CA 1
ATOM 570 C C . ASN A 1 72 ? 10.859 -6.971 -23.163 1.00 74.31 72 ASN A C 1
ATOM 572 O O . ASN A 1 72 ? 10.283 -6.757 -22.104 1.00 74.31 72 ASN A O 1
ATOM 576 N N . THR A 1 73 ? 10.309 -7.728 -24.110 1.00 69.69 73 THR A N 1
ATOM 577 C CA . THR A 1 73 ? 9.082 -8.498 -23.868 1.00 69.69 73 THR A CA 1
ATOM 578 C C . THR A 1 73 ? 9.374 -9.615 -22.875 1.00 69.69 73 THR A C 1
ATOM 580 O O . THR A 1 73 ? 10.025 -10.606 -23.214 1.00 69.69 73 THR A O 1
ATOM 583 N N . ILE A 1 74 ? 8.897 -9.455 -21.644 1.00 67.69 74 ILE A N 1
ATOM 584 C CA . ILE A 1 74 ? 9.066 -10.461 -20.598 1.00 67.69 74 ILE A CA 1
ATOM 585 C C . ILE A 1 74 ? 7.993 -11.530 -20.773 1.00 67.69 74 ILE A C 1
ATOM 587 O O . ILE A 1 74 ? 6.802 -11.244 -20.891 1.00 67.69 74 ILE A O 1
ATOM 591 N N . SER A 1 75 ? 8.434 -12.784 -20.812 1.00 59.88 75 SER A N 1
ATOM 592 C CA . SER A 1 75 ? 7.547 -13.939 -20.938 1.00 59.88 75 SER A CA 1
ATOM 593 C C . SER A 1 75 ? 6.745 -14.162 -19.653 1.00 59.88 75 SER A C 1
ATOM 595 O O . SER A 1 75 ? 7.218 -13.887 -18.552 1.00 59.88 75 SER A O 1
ATOM 597 N N . GLN A 1 76 ? 5.519 -14.667 -19.810 1.00 68.50 76 GLN A N 1
ATOM 598 C CA . GLN A 1 76 ? 4.574 -14.957 -18.728 1.00 68.50 76 GLN A CA 1
ATOM 599 C C . GLN A 1 76 ? 5.234 -15.694 -17.550 1.00 68.50 76 GLN A C 1
ATOM 601 O O . GLN A 1 76 ? 5.955 -16.670 -17.744 1.00 68.50 76 GLN A O 1
ATOM 606 N N . GLY A 1 77 ? 4.952 -15.266 -16.317 1.00 77.50 77 GLY A N 1
ATOM 607 C CA . GLY A 1 77 ? 5.481 -15.931 -15.128 1.00 77.50 77 GLY A CA 1
ATOM 608 C C . GLY A 1 77 ? 5.448 -15.071 -13.871 1.00 77.50 77 GLY A C 1
ATOM 609 O O . GLY A 1 77 ? 4.873 -13.983 -13.841 1.00 77.50 77 GLY A O 1
ATOM 610 N N . LYS A 1 78 ? 6.057 -15.578 -12.799 1.00 85.19 78 LYS A N 1
ATOM 611 C CA . LYS A 1 78 ? 6.270 -14.811 -11.572 1.00 85.19 78 LYS A CA 1
ATOM 612 C C . LYS A 1 78 ? 7.639 -14.142 -11.637 1.00 85.19 78 LYS A C 1
ATOM 614 O O . LYS A 1 78 ? 8.646 -14.843 -11.687 1.00 85.19 78 LYS A O 1
ATOM 619 N N . VAL A 1 79 ? 7.670 -12.815 -11.601 1.00 88.88 79 VAL A N 1
ATOM 620 C CA . VAL A 1 79 ? 8.915 -12.043 -11.532 1.00 88.88 79 VAL A CA 1
ATOM 621 C C . VAL A 1 79 ? 9.408 -11.932 -10.081 1.00 88.88 79 VAL A C 1
ATOM 623 O O . VAL A 1 79 ? 8.602 -11.917 -9.140 1.00 88.88 79 VAL A O 1
ATOM 626 N N . PRO A 1 80 ? 10.731 -11.897 -9.851 1.00 93.06 80 PRO A N 1
ATOM 627 C CA . PRO A 1 80 ? 11.292 -11.701 -8.520 1.00 93.06 80 PRO A CA 1
ATOM 628 C C . PRO A 1 80 ? 10.984 -10.301 -7.968 1.00 93.06 80 PRO A C 1
ATOM 630 O O . PRO A 1 80 ? 10.837 -9.328 -8.699 1.00 93.06 80 PRO A O 1
ATOM 633 N N . GLN A 1 81 ? 10.925 -10.179 -6.643 1.00 93.62 81 GLN A N 1
ATOM 634 C CA . GLN A 1 81 ? 10.820 -8.877 -5.977 1.00 93.62 81 GLN A CA 1
ATOM 635 C C . GLN A 1 81 ? 12.185 -8.192 -5.904 1.00 93.62 81 GLN A C 1
ATOM 637 O O . GLN A 1 81 ? 13.182 -8.840 -5.563 1.00 93.62 81 GLN A O 1
ATOM 642 N N . SER A 1 82 ? 12.214 -6.881 -6.149 1.00 95.00 82 SER A N 1
ATOM 643 C CA . SER A 1 82 ? 13.397 -6.051 -5.918 1.00 95.00 82 SER A CA 1
ATOM 644 C C . SER A 1 82 ? 13.750 -5.992 -4.420 1.00 95.00 82 SER A C 1
ATOM 646 O O . SER A 1 82 ? 12.892 -6.259 -3.568 1.00 95.00 82 SER A O 1
ATOM 648 N N . PRO A 1 83 ? 14.990 -5.620 -4.048 1.00 95.25 83 PRO A N 1
ATOM 649 C CA . PRO A 1 83 ? 15.363 -5.437 -2.644 1.00 95.25 83 PRO A CA 1
ATOM 650 C C . PRO A 1 83 ? 14.456 -4.438 -1.911 1.00 95.25 83 PRO A C 1
ATOM 652 O O . PRO A 1 83 ? 14.035 -4.699 -0.787 1.00 95.25 83 PRO A O 1
ATOM 655 N N . GLN A 1 84 ? 14.082 -3.336 -2.570 1.00 95.50 84 GLN A N 1
ATOM 656 C CA . GLN A 1 84 ? 13.153 -2.354 -2.007 1.00 95.50 84 GLN A CA 1
ATOM 657 C C . GLN A 1 84 ? 11.750 -2.942 -1.815 1.00 95.50 84 GLN A C 1
ATOM 659 O O . GLN A 1 84 ? 11.150 -2.741 -0.767 1.00 95.50 84 GLN A O 1
ATOM 664 N N . ALA A 1 85 ? 11.237 -3.724 -2.770 1.00 95.25 85 ALA A N 1
ATOM 665 C CA . ALA A 1 85 ? 9.931 -4.371 -2.639 1.00 95.25 85 ALA A CA 1
ATOM 666 C C . ALA A 1 85 ? 9.888 -5.414 -1.510 1.00 95.25 85 ALA A C 1
ATOM 668 O O . ALA A 1 85 ? 8.883 -5.526 -0.808 1.00 95.25 85 ALA A O 1
ATOM 669 N N . LYS A 1 86 ? 10.981 -6.151 -1.285 1.00 95.06 86 LYS A N 1
ATOM 670 C CA . LYS A 1 86 ? 11.108 -7.027 -0.108 1.00 95.06 86 LYS A CA 1
ATOM 671 C C . LYS A 1 86 ? 11.092 -6.213 1.184 1.00 95.06 86 LYS A C 1
ATOM 673 O O . LYS A 1 86 ? 10.347 -6.551 2.100 1.00 95.06 86 LYS A O 1
ATOM 678 N N . LYS A 1 87 ? 11.818 -5.090 1.211 1.00 95.81 87 LYS A N 1
ATOM 679 C CA . LYS A 1 87 ? 11.824 -4.157 2.344 1.00 95.81 87 LYS A CA 1
ATOM 680 C C . LYS A 1 87 ? 10.428 -3.591 2.634 1.00 95.81 87 LYS A C 1
ATOM 682 O O . LYS A 1 87 ? 10.062 -3.509 3.797 1.00 95.81 87 LYS A O 1
ATOM 687 N N . VAL A 1 88 ? 9.612 -3.279 1.618 1.00 96.69 88 VAL A N 1
ATOM 688 C CA . VAL A 1 88 ? 8.197 -2.874 1.807 1.00 96.69 88 VAL A CA 1
ATOM 689 C C . VAL A 1 88 ? 7.432 -3.932 2.603 1.00 96.69 88 VAL A C 1
ATOM 691 O O . VAL A 1 88 ? 6.740 -3.609 3.565 1.00 96.69 88 VAL A O 1
ATOM 694 N N . VAL A 1 89 ? 7.564 -5.204 2.217 1.00 94.38 89 VAL A N 1
ATOM 695 C CA . VAL A 1 89 ? 6.882 -6.318 2.888 1.00 94.38 89 VAL A CA 1
ATOM 696 C C . VAL A 1 89 ? 7.381 -6.492 4.324 1.00 94.38 89 VAL A C 1
ATOM 698 O O . VAL A 1 89 ? 6.577 -6.699 5.230 1.00 94.38 89 VAL A O 1
ATOM 701 N N . GLU A 1 90 ? 8.686 -6.372 4.555 1.00 94.75 90 GLU A N 1
ATOM 702 C CA . GLU A 1 90 ? 9.269 -6.406 5.902 1.00 94.75 90 GLU A CA 1
ATOM 703 C C . GLU A 1 90 ? 8.758 -5.256 6.777 1.00 94.75 90 GLU A C 1
ATOM 705 O O . GLU A 1 90 ? 8.390 -5.477 7.931 1.00 94.75 90 GLU A O 1
ATOM 710 N N . MET A 1 91 ? 8.671 -4.042 6.227 1.00 95.69 91 MET A N 1
ATOM 711 C CA . MET A 1 91 ? 8.098 -2.893 6.928 1.00 95.69 91 MET A CA 1
ATOM 712 C C . MET A 1 91 ? 6.623 -3.126 7.253 1.00 95.69 91 MET A C 1
ATOM 714 O O . MET A 1 91 ? 6.225 -2.888 8.385 1.00 95.69 91 MET A O 1
ATOM 718 N N . ALA A 1 92 ? 5.838 -3.683 6.329 1.00 95.50 92 ALA A N 1
ATOM 719 C CA . ALA A 1 92 ? 4.441 -4.031 6.581 1.00 95.50 92 ALA A CA 1
ATOM 720 C C . ALA A 1 92 ? 4.281 -5.063 7.712 1.00 95.50 92 ALA A C 1
ATOM 722 O O . ALA A 1 92 ? 3.407 -4.929 8.566 1.00 95.50 92 ALA A O 1
ATOM 723 N N . ILE A 1 93 ? 5.152 -6.076 7.764 1.00 94.12 93 ILE A N 1
ATOM 724 C CA . ILE A 1 93 ? 5.178 -7.053 8.863 1.00 94.12 93 ILE A CA 1
ATOM 725 C C . ILE A 1 93 ? 5.483 -6.360 10.197 1.00 94.12 93 ILE A C 1
ATOM 727 O O . ILE A 1 93 ? 4.857 -6.669 11.211 1.00 94.12 93 ILE A O 1
ATOM 731 N N . ASN A 1 94 ? 6.447 -5.440 10.206 1.00 93.69 94 ASN A N 1
ATOM 732 C CA . ASN A 1 94 ? 6.807 -4.692 11.406 1.00 93.69 94 ASN A CA 1
ATOM 733 C C . ASN A 1 94 ? 5.690 -3.740 11.848 1.00 93.69 94 ASN A C 1
ATOM 735 O O . ASN A 1 94 ? 5.458 -3.626 13.047 1.00 93.69 94 ASN A O 1
ATOM 739 N N . GLU A 1 95 ? 4.962 -3.123 10.914 1.00 93.50 95 GLU A N 1
ATOM 740 C CA . GLU A 1 95 ? 3.793 -2.296 11.230 1.00 93.50 95 GLU A CA 1
ATOM 741 C C . GLU A 1 95 ? 2.689 -3.112 11.888 1.00 93.50 95 GLU A C 1
ATOM 743 O O . GLU A 1 95 ? 2.230 -2.736 12.964 1.00 93.50 95 GLU A O 1
ATOM 748 N N . ALA A 1 96 ? 2.334 -4.263 11.304 1.00 92.56 96 ALA A N 1
ATOM 749 C CA . ALA A 1 96 ? 1.330 -5.158 11.877 1.00 92.56 96 ALA A CA 1
ATOM 750 C C . ALA A 1 96 ? 1.707 -5.584 13.298 1.00 92.56 96 ALA A C 1
ATOM 752 O O . ALA A 1 96 ? 0.877 -5.552 14.196 1.00 92.56 96 ALA A O 1
ATOM 753 N N . ARG A 1 97 ? 2.986 -5.901 13.532 1.00 91.38 97 ARG A N 1
ATOM 754 C CA . ARG A 1 97 ? 3.487 -6.201 14.881 1.00 91.38 97 ARG A CA 1
ATOM 755 C C . ARG A 1 97 ? 3.433 -5.001 15.820 1.00 91.38 97 ARG A C 1
ATOM 757 O O . ARG A 1 97 ? 3.151 -5.189 16.990 1.00 91.38 97 ARG A O 1
ATOM 764 N N . SER A 1 98 ? 3.722 -3.795 15.337 1.00 91.06 98 SER A N 1
ATOM 765 C CA . SER A 1 98 ? 3.714 -2.585 16.170 1.00 91.06 98 SER A CA 1
ATOM 766 C C . SER A 1 98 ? 2.308 -2.157 16.604 1.00 91.06 98 SER A C 1
ATOM 768 O O . SER A 1 98 ? 2.174 -1.398 17.558 1.00 91.06 98 SER A O 1
ATOM 770 N N . LEU A 1 99 ? 1.291 -2.623 15.874 1.00 87.50 99 LEU A N 1
ATOM 771 C CA . LEU A 1 99 ? -0.129 -2.423 16.150 1.00 87.50 99 LEU A CA 1
ATOM 772 C C . LEU A 1 99 ? -0.772 -3.666 16.796 1.00 87.50 99 LEU A C 1
ATOM 774 O O . LEU A 1 99 ? -1.988 -3.730 16.901 1.00 87.50 99 LEU A O 1
ATOM 778 N N . ASP A 1 100 ? 0.025 -4.673 17.179 1.00 87.75 100 ASP A N 1
ATOM 779 C CA . ASP A 1 100 ? -0.440 -5.953 17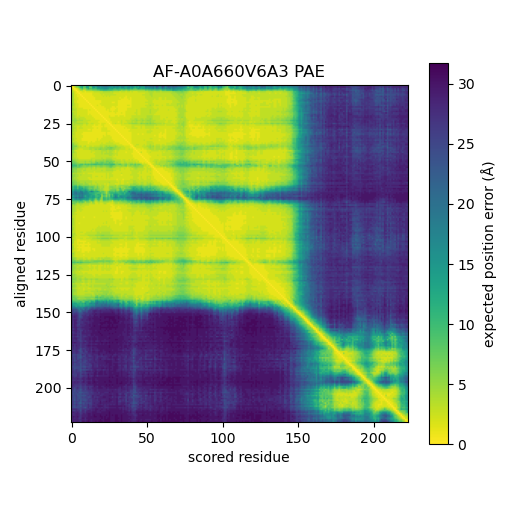.738 1.00 87.75 100 ASP A CA 1
ATOM 780 C C . ASP A 1 100 ? -1.467 -6.706 16.862 1.00 87.75 100 ASP A C 1
ATOM 782 O O . ASP A 1 100 ? -2.239 -7.550 17.323 1.00 87.75 100 ASP A O 1
ATOM 786 N N . HIS A 1 101 ? -1.435 -6.473 15.549 1.00 86.94 101 HIS A N 1
ATOM 787 C CA . HIS A 1 101 ? -2.295 -7.150 14.590 1.00 86.94 101 HIS A CA 1
ATOM 788 C C . HIS A 1 101 ? -1.769 -8.553 14.250 1.00 86.94 101 HIS A C 1
ATOM 790 O O . HIS A 1 101 ? -0.610 -8.772 13.874 1.00 86.94 101 HIS A O 1
ATOM 796 N N . CYS A 1 102 ? -2.655 -9.548 14.351 1.00 86.25 102 CYS A N 1
ATOM 797 C CA . CYS A 1 102 ? -2.332 -10.942 14.040 1.00 86.25 102 CYS A CA 1
ATOM 798 C C . CYS A 1 102 ? -2.115 -11.171 12.535 1.00 86.25 102 CYS A C 1
ATOM 800 O O . CYS A 1 102 ? -1.280 -12.003 12.150 1.00 86.25 102 CYS A O 1
ATOM 802 N N . GLU A 1 103 ? -2.816 -10.403 11.703 1.00 90.75 103 GLU A N 1
ATOM 803 C CA . GLU A 1 103 ? -2.779 -10.479 10.247 1.00 90.75 103 GLU A CA 1
ATOM 804 C C . GLU A 1 103 ? -2.194 -9.209 9.620 1.00 90.75 103 GLU A C 1
ATOM 806 O O . GLU A 1 103 ? -2.288 -8.108 10.155 1.00 90.75 103 GLU A O 1
ATOM 811 N N . ILE A 1 104 ? -1.592 -9.374 8.445 1.00 93.69 104 ILE A N 1
ATOM 812 C CA . ILE A 1 104 ? -1.000 -8.304 7.648 1.00 93.69 104 ILE A CA 1
ATOM 813 C C . ILE A 1 104 ? -2.005 -7.935 6.563 1.00 93.69 104 ILE A C 1
ATOM 815 O O . ILE A 1 104 ? -2.154 -8.638 5.557 1.00 93.69 104 ILE A O 1
ATOM 819 N N . GLY A 1 105 ? -2.717 -6.839 6.787 1.00 94.69 105 GLY A N 1
ATOM 820 C CA . GLY A 1 105 ? -3.643 -6.265 5.823 1.00 94.69 105 GLY A CA 1
ATOM 821 C C . GLY A 1 105 ? -3.028 -5.237 4.869 1.00 94.69 105 GLY A C 1
ATOM 822 O O . GLY A 1 105 ? -1.815 -5.040 4.777 1.00 94.69 105 GLY A O 1
ATOM 823 N N . THR A 1 106 ? -3.913 -4.608 4.103 1.00 95.94 106 THR A N 1
ATOM 824 C CA . THR A 1 106 ? -3.609 -3.627 3.044 1.00 95.94 106 THR A CA 1
ATOM 825 C C . THR A 1 106 ? -3.022 -2.314 3.568 1.00 95.94 106 THR A C 1
ATOM 827 O O . THR A 1 106 ? -2.197 -1.688 2.913 1.00 95.94 106 THR A O 1
ATOM 830 N N . GLU A 1 107 ? -3.436 -1.914 4.759 1.00 95.50 107 GLU A N 1
ATOM 831 C CA . GLU A 1 107 ? -3.003 -0.745 5.515 1.00 95.50 107 GLU A CA 1
ATOM 832 C C . GLU A 1 107 ? -1.559 -0.880 5.974 1.00 95.50 107 GLU A C 1
ATOM 834 O O . GLU A 1 107 ? -0.764 0.027 5.768 1.00 95.50 107 GLU A O 1
ATOM 839 N N . HIS A 1 108 ? -1.175 -2.052 6.474 1.00 96.50 108 HIS A N 1
ATOM 840 C CA . HIS A 1 108 ? 0.214 -2.340 6.810 1.00 96.50 108 HIS A CA 1
ATOM 841 C C . HIS A 1 108 ? 1.110 -2.275 5.575 1.00 96.50 108 HIS A C 1
ATOM 843 O O . HIS A 1 108 ? 2.217 -1.746 5.630 1.00 96.50 108 HIS A O 1
ATOM 849 N N . LEU A 1 109 ? 0.616 -2.778 4.438 1.00 96.62 109 LEU A N 1
ATOM 850 C CA . LEU A 1 109 ? 1.330 -2.696 3.168 1.00 96.62 109 LEU A CA 1
ATOM 851 C C . LEU A 1 109 ? 1.493 -1.240 2.700 1.00 96.62 109 LEU A C 1
ATOM 853 O O . LEU A 1 109 ? 2.580 -0.866 2.264 1.00 96.62 109 LEU A O 1
ATOM 857 N N . LEU A 1 110 ? 0.451 -0.414 2.842 1.00 96.62 110 LEU A N 1
ATOM 858 C CA . LEU A 1 110 ? 0.490 1.022 2.548 1.00 96.62 110 LEU A CA 1
ATOM 859 C C . LEU A 1 110 ? 1.481 1.771 3.452 1.00 96.62 110 LEU A C 1
ATOM 861 O O . LEU A 1 110 ? 2.315 2.526 2.958 1.00 96.62 110 LEU A O 1
ATOM 865 N N . LEU A 1 111 ? 1.431 1.533 4.763 1.00 95.81 111 LEU A N 1
ATOM 866 C CA . LEU A 1 111 ? 2.368 2.119 5.725 1.00 95.81 111 LEU A CA 1
ATOM 867 C C . LEU A 1 111 ? 3.810 1.682 5.437 1.00 95.81 111 LEU A C 1
ATOM 869 O O . LEU A 1 111 ? 4.734 2.492 5.516 1.00 95.81 111 LEU A O 1
ATOM 873 N N . GLY A 1 112 ? 3.999 0.425 5.030 1.00 96.38 112 GLY A N 1
ATOM 874 C CA . GLY A 1 112 ? 5.285 -0.092 4.576 1.00 96.38 112 GLY A CA 1
ATOM 875 C C . GLY A 1 112 ? 5.824 0.652 3.353 1.00 96.38 112 GLY A C 1
ATOM 876 O O . GLY A 1 112 ? 7.007 0.977 3.328 1.00 96.38 112 GLY A O 1
ATOM 877 N N . LEU A 1 113 ? 4.970 0.973 2.372 1.00 96.50 113 LEU A N 1
ATOM 878 C CA . LEU A 1 113 ? 5.344 1.775 1.197 1.00 96.50 113 LEU A CA 1
ATOM 879 C C . LEU A 1 113 ? 5.763 3.200 1.581 1.00 96.50 113 LEU A C 1
ATOM 881 O O . LEU A 1 113 ? 6.780 3.682 1.089 1.00 96.50 113 LEU A O 1
ATOM 885 N N . LEU A 1 114 ? 5.026 3.841 2.492 1.00 95.19 114 LEU A N 1
ATOM 886 C CA . LEU A 1 114 ? 5.316 5.197 2.981 1.00 95.19 114 LEU A CA 1
ATOM 887 C C . LEU A 1 114 ? 6.638 5.291 3.761 1.00 95.19 114 LEU A C 1
ATOM 889 O O . LEU A 1 114 ? 7.217 6.369 3.853 1.00 95.19 114 LEU A O 1
ATOM 893 N N . LYS A 1 115 ? 7.127 4.175 4.316 1.00 93.75 115 LYS A N 1
ATOM 894 C CA . LYS A 1 115 ? 8.418 4.099 5.020 1.00 93.75 115 LYS A CA 1
ATOM 895 C C . LYS A 1 115 ? 9.622 3.879 4.108 1.00 93.75 115 LYS A C 1
ATOM 897 O O . LYS A 1 115 ? 10.757 3.959 4.578 1.00 93.75 115 LYS A O 1
ATOM 902 N N . ILE A 1 116 ? 9.412 3.554 2.834 1.00 93.69 116 ILE A N 1
ATOM 903 C CA . ILE A 1 116 ? 10.522 3.396 1.897 1.00 93.69 116 ILE A CA 1
ATOM 904 C C . ILE A 1 116 ? 10.931 4.761 1.357 1.00 93.69 116 ILE A C 1
ATOM 906 O O . ILE A 1 116 ? 10.194 5.403 0.612 1.00 93.69 116 ILE A O 1
ATOM 910 N N . GLU A 1 117 ? 12.148 5.162 1.695 1.00 88.62 117 GLU A N 1
ATOM 911 C CA . GLU A 1 117 ? 12.821 6.313 1.098 1.00 88.62 117 GLU A CA 1
ATOM 912 C C . GLU A 1 117 ? 13.214 6.017 -0.357 1.00 88.62 117 GLU A C 1
ATOM 914 O O . GLU A 1 117 ? 13.437 4.862 -0.733 1.00 88.62 117 GLU A O 1
ATOM 919 N N . ASP A 1 118 ? 13.283 7.066 -1.178 1.00 87.88 118 ASP A N 1
ATOM 920 C CA . ASP A 1 118 ? 13.764 7.010 -2.564 1.00 87.88 118 ASP A CA 1
ATOM 921 C C . ASP A 1 118 ? 13.079 5.946 -3.442 1.00 87.88 118 ASP A C 1
ATOM 923 O O . ASP A 1 118 ? 13.716 5.231 -4.219 1.00 87.88 118 ASP A O 1
ATOM 927 N N . SER A 1 119 ? 11.752 5.834 -3.332 1.00 93.50 119 SER A N 1
ATOM 928 C CA . SER A 1 119 ? 10.941 4.999 -4.226 1.00 93.50 119 SER A CA 1
ATOM 929 C C . SER A 1 119 ? 9.897 5.818 -4.974 1.00 93.50 119 SER A C 1
ATOM 931 O O . SER A 1 119 ? 9.351 6.779 -4.433 1.00 93.50 119 SER A O 1
ATOM 933 N N . ILE A 1 120 ? 9.573 5.398 -6.201 1.00 93.81 120 ILE A N 1
ATOM 934 C CA . ILE A 1 120 ? 8.507 6.012 -7.011 1.00 93.81 120 ILE A CA 1
ATOM 935 C C . ILE A 1 120 ? 7.182 5.990 -6.238 1.00 93.81 120 ILE A C 1
ATOM 937 O O . ILE A 1 120 ? 6.478 6.992 -6.194 1.00 93.81 120 ILE A O 1
ATOM 941 N N . ALA A 1 121 ? 6.875 4.880 -5.556 1.00 94.69 121 ALA A N 1
ATOM 942 C CA . ALA A 1 121 ? 5.680 4.776 -4.721 1.00 94.69 121 ALA A CA 1
ATOM 943 C C . ALA A 1 121 ? 5.631 5.857 -3.630 1.00 94.69 121 ALA A C 1
ATOM 945 O O . ALA A 1 121 ? 4.621 6.540 -3.494 1.00 94.69 121 ALA A O 1
ATOM 946 N N . SER A 1 122 ? 6.721 6.041 -2.880 1.00 91.75 122 SER A N 1
ATOM 947 C CA . SER A 1 122 ? 6.799 7.052 -1.819 1.00 91.75 122 SER A CA 1
ATOM 948 C C . SER A 1 122 ? 6.727 8.481 -2.367 1.00 91.75 122 SER A C 1
ATOM 950 O O . SER A 1 122 ? 6.018 9.318 -1.809 1.00 91.75 122 SER A O 1
ATOM 952 N N . GLN A 1 123 ? 7.375 8.745 -3.508 1.00 92.69 123 GLN A N 1
ATOM 953 C CA . GLN A 1 123 ? 7.296 10.037 -4.195 1.00 92.69 123 GLN A CA 1
ATOM 954 C C . GLN A 1 123 ? 5.863 10.369 -4.618 1.00 92.69 123 GLN A C 1
ATOM 956 O O . GLN A 1 123 ? 5.388 11.460 -4.314 1.00 92.69 123 GLN A O 1
ATOM 961 N N . VAL A 1 124 ? 5.150 9.429 -5.250 1.00 94.88 124 VAL A N 1
ATOM 962 C CA . VAL A 1 124 ? 3.756 9.640 -5.671 1.00 94.88 124 VAL A CA 1
ATOM 963 C C . VAL A 1 124 ? 2.838 9.823 -4.467 1.00 94.88 124 VAL A C 1
ATOM 965 O O . VAL A 1 124 ? 2.048 10.762 -4.439 1.00 94.88 124 VAL A O 1
ATOM 968 N N . LEU A 1 125 ? 2.952 8.969 -3.447 1.00 93.94 125 LEU A N 1
ATOM 969 C CA . LEU A 1 125 ? 2.136 9.084 -2.236 1.00 93.94 125 LEU A CA 1
ATOM 970 C C . LEU A 1 125 ? 2.340 10.446 -1.556 1.00 93.94 125 LEU A C 1
ATOM 972 O O . LEU A 1 125 ? 1.363 11.106 -1.209 1.00 93.94 125 LEU A O 1
ATOM 976 N N . THR A 1 126 ? 3.591 10.902 -1.451 1.00 91.31 126 THR A N 1
ATOM 977 C CA . THR A 1 126 ? 3.938 12.204 -0.863 1.00 91.31 126 THR A CA 1
ATOM 978 C C . THR A 1 126 ? 3.454 13.367 -1.730 1.00 91.31 126 THR A C 1
ATOM 980 O O . THR A 1 126 ? 2.925 14.342 -1.199 1.00 91.31 126 THR A O 1
ATOM 983 N N . ALA A 1 127 ? 3.575 13.266 -3.058 1.00 91.62 127 ALA A N 1
ATOM 984 C CA . ALA A 1 127 ? 3.072 14.269 -3.999 1.00 91.62 127 ALA A CA 1
ATOM 985 C C . ALA A 1 127 ? 1.544 14.422 -3.926 1.00 91.62 127 ALA A C 1
ATOM 987 O O . ALA A 1 127 ? 1.023 15.525 -4.078 1.00 91.62 127 ALA A O 1
ATOM 988 N N . LEU A 1 128 ? 0.831 13.334 -3.624 1.00 91.94 128 LEU A N 1
ATOM 989 C CA . LEU A 1 128 ? -0.613 13.330 -3.378 1.00 91.94 128 LEU A CA 1
ATOM 990 C C . LEU A 1 128 ? -0.989 13.742 -1.943 1.00 91.94 128 LEU A C 1
ATOM 992 O O . LEU A 1 128 ? -2.166 13.739 -1.596 1.00 91.94 128 LEU A O 1
ATOM 996 N N . GLY A 1 129 ? -0.013 14.105 -1.107 1.00 91.06 129 GLY A N 1
ATOM 997 C CA . GLY A 1 129 ? -0.235 14.563 0.264 1.00 91.06 129 GLY A CA 1
ATOM 998 C C . GLY A 1 129 ? -0.433 13.444 1.290 1.00 91.06 129 GLY A C 1
ATOM 999 O O . GLY A 1 129 ? -0.781 13.727 2.438 1.00 91.06 129 GLY A O 1
ATOM 1000 N N . ILE A 1 130 ? -0.198 12.179 0.928 1.00 93.38 130 ILE A N 1
ATOM 1001 C CA . ILE A 1 130 ? -0.182 11.074 1.893 1.00 93.38 130 ILE A CA 1
ATOM 1002 C C . ILE A 1 130 ? 1.176 11.055 2.569 1.00 93.38 130 ILE A C 1
ATOM 1004 O O . ILE A 1 130 ? 2.219 10.914 1.936 1.00 93.38 130 ILE A O 1
ATOM 1008 N N . THR A 1 131 ? 1.150 11.137 3.888 1.00 92.88 131 THR A N 1
ATOM 1009 C CA . THR A 1 131 ? 2.328 10.977 4.726 1.00 92.88 131 THR A CA 1
ATOM 1010 C C . THR A 1 131 ? 2.145 9.753 5.606 1.00 92.88 131 THR A C 1
ATOM 1012 O O . THR A 1 131 ? 1.036 9.305 5.878 1.00 92.88 131 THR A O 1
ATOM 1015 N N . TYR A 1 132 ? 3.241 9.207 6.118 1.00 93.62 132 TYR A N 1
ATOM 1016 C CA . TYR A 1 132 ? 3.140 8.136 7.107 1.00 93.62 132 TYR A CA 1
ATOM 1017 C C . TYR A 1 132 ? 2.268 8.543 8.311 1.00 93.62 132 TYR A C 1
ATOM 1019 O O . TYR A 1 132 ? 1.480 7.745 8.814 1.00 93.62 132 TYR A O 1
ATOM 1027 N N . LYS A 1 133 ? 2.385 9.803 8.752 1.00 92.94 133 LYS A N 1
ATOM 1028 C CA . LYS A 1 133 ? 1.664 10.324 9.914 1.00 92.94 133 LYS A CA 1
ATOM 1029 C C . LYS A 1 133 ? 0.150 10.346 9.684 1.00 92.94 133 LYS A C 1
ATOM 1031 O O . LYS A 1 133 ? -0.566 9.741 10.474 1.00 92.94 133 LYS A O 1
ATOM 1036 N N . ASN A 1 134 ? -0.322 10.977 8.604 1.00 93.44 134 ASN A N 1
ATOM 1037 C CA . ASN A 1 134 ? -1.766 11.074 8.357 1.00 93.44 134 ASN A CA 1
ATOM 1038 C C . ASN A 1 134 ? -2.399 9.706 8.054 1.00 93.44 134 ASN A C 1
ATOM 1040 O O . ASN A 1 134 ? -3.486 9.421 8.543 1.00 93.44 134 ASN A O 1
ATOM 1044 N N . ALA A 1 135 ? -1.694 8.819 7.345 1.00 93.31 135 ALA A N 1
ATOM 1045 C CA . ALA A 1 135 ? -2.164 7.465 7.082 1.00 93.31 135 ALA A CA 1
ATOM 1046 C C . ALA A 1 135 ? -2.327 6.655 8.377 1.00 93.31 135 ALA A C 1
ATOM 1048 O O . ALA A 1 135 ? -3.269 5.874 8.506 1.00 93.31 135 ALA A O 1
ATOM 1049 N N . ARG A 1 136 ? -1.426 6.851 9.350 1.00 91.75 136 ARG A N 1
ATOM 1050 C CA . ARG A 1 136 ? -1.491 6.176 10.651 1.00 91.75 136 ARG A CA 1
ATOM 1051 C C . ARG A 1 136 ? -2.578 6.751 11.554 1.00 91.75 136 ARG A C 1
ATOM 1053 O O . ARG A 1 136 ? -3.273 5.974 12.193 1.00 91.75 136 ARG A O 1
ATOM 1060 N N . GLU A 1 137 ? -2.749 8.072 11.578 1.00 91.19 137 GLU A N 1
ATOM 1061 C CA . GLU A 1 137 ? -3.860 8.730 12.286 1.00 91.19 137 GLU A CA 1
ATOM 1062 C C . GLU A 1 137 ? -5.209 8.233 11.750 1.00 91.19 137 GLU A C 1
ATOM 1064 O O . GLU A 1 137 ? -6.046 7.764 12.514 1.00 91.19 137 GLU A O 1
ATOM 1069 N N . MET A 1 138 ? -5.365 8.190 10.426 1.00 89.88 138 MET A N 1
ATOM 1070 C CA . MET A 1 138 ? -6.560 7.635 9.794 1.00 89.88 138 MET A CA 1
ATOM 1071 C C . MET A 1 138 ? -6.795 6.163 10.112 1.00 89.88 138 MET A C 1
ATOM 1073 O O . MET A 1 138 ? -7.942 5.747 10.237 1.00 89.88 138 MET A O 1
ATOM 1077 N N . LEU A 1 139 ? -5.737 5.353 10.195 1.00 91.00 139 LEU A N 1
ATOM 1078 C CA . LEU A 1 139 ? -5.886 3.949 10.555 1.00 91.00 139 LEU A CA 1
ATOM 1079 C C . LEU A 1 139 ? -6.461 3.806 11.967 1.00 91.00 139 LEU A C 1
ATOM 1081 O O . LEU A 1 139 ? -7.371 3.007 12.155 1.00 91.00 139 LEU A O 1
ATOM 1085 N N . VAL A 1 140 ? -5.974 4.597 12.927 1.00 87.94 140 VAL A N 1
ATOM 1086 C CA . VAL A 1 140 ? -6.519 4.620 14.293 1.00 87.94 140 VAL A CA 1
ATOM 1087 C C . VAL A 1 140 ? -7.989 5.040 14.271 1.00 87.94 140 VAL A C 1
ATOM 1089 O O . VAL A 1 140 ? -8.826 4.312 14.791 1.00 87.94 140 VAL A O 1
ATOM 1092 N N . ASP A 1 141 ? -8.329 6.115 13.553 1.00 87.00 141 ASP A N 1
ATOM 1093 C CA . ASP A 1 141 ? -9.722 6.562 13.417 1.00 87.00 141 ASP A CA 1
ATOM 1094 C C . ASP A 1 141 ? -10.633 5.491 12.789 1.00 87.00 141 ASP A C 1
ATOM 1096 O O . ASP A 1 141 ? -11.822 5.411 13.101 1.00 87.00 141 ASP A O 1
ATOM 1100 N N . LEU A 1 142 ? -10.111 4.700 11.845 1.00 85.56 142 LEU A N 1
ATOM 1101 C CA . LEU A 1 142 ? -10.846 3.609 11.204 1.00 85.56 142 LEU A CA 1
ATOM 1102 C C . LEU A 1 142 ? -10.993 2.395 12.123 1.00 85.56 142 LEU A C 1
ATOM 1104 O O . LEU A 1 142 ? -12.023 1.730 12.048 1.00 85.56 142 LEU A O 1
ATOM 1108 N N . HIS A 1 143 ? -10.013 2.124 12.987 1.00 79.38 143 HIS A N 1
ATOM 1109 C CA . HIS A 1 143 ? -10.138 1.118 14.040 1.00 79.38 143 HIS A CA 1
ATOM 1110 C C . HIS A 1 143 ? -11.181 1.535 15.070 1.00 79.38 143 HIS A C 1
ATOM 1112 O O . HIS A 1 143 ? -12.106 0.770 15.288 1.00 79.38 143 HIS A O 1
ATOM 1118 N N . ASP A 1 144 ? -11.149 2.769 15.574 1.00 76.31 144 ASP A N 1
ATOM 1119 C CA . ASP A 1 144 ? -12.155 3.269 16.521 1.00 76.31 144 ASP A CA 1
ATOM 1120 C C . ASP A 1 144 ? -13.565 3.255 15.908 1.00 76.31 144 ASP A C 1
ATOM 1122 O O . ASP A 1 14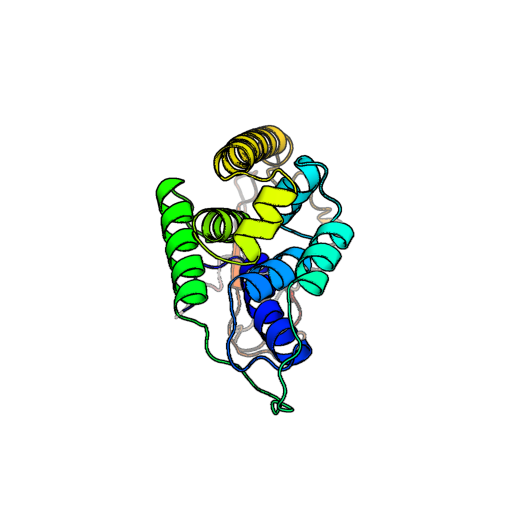4 ? -14.561 2.943 16.567 1.00 76.31 144 ASP A O 1
ATOM 1126 N N . LYS A 1 145 ? -13.678 3.562 14.609 1.00 69.44 145 LYS A N 1
ATOM 1127 C CA . LYS A 1 145 ? -14.941 3.452 13.866 1.00 69.44 145 LYS A CA 1
ATOM 1128 C C . LYS A 1 145 ? -15.367 2.015 13.653 1.00 69.44 145 LYS A C 1
A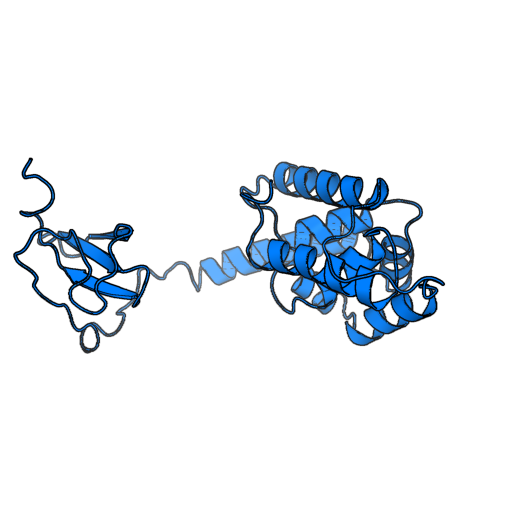TOM 1130 O O . LYS A 1 145 ? -16.566 1.770 13.660 1.00 69.44 145 LYS A O 1
ATOM 1135 N N . ASN A 1 146 ? -14.444 1.082 13.457 1.00 62.19 146 ASN A N 1
ATOM 1136 C CA . ASN A 1 146 ? -14.774 -0.333 13.393 1.00 62.19 146 ASN A CA 1
ATOM 1137 C C . ASN A 1 146 ? -15.103 -0.895 14.769 1.00 62.19 146 ASN A C 1
ATOM 1139 O O . ASN A 1 146 ? -16.036 -1.661 14.832 1.00 62.19 146 ASN A O 1
ATOM 1143 N N . ASP A 1 147 ? -14.494 -0.435 15.856 1.00 51.50 147 ASP A N 1
ATOM 1144 C CA . ASP A 1 147 ? -14.835 -0.844 17.221 1.00 51.50 147 ASP A CA 1
ATOM 1145 C C . ASP A 1 147 ? -16.199 -0.272 17.649 1.00 51.50 147 ASP A C 1
ATOM 1147 O O . ASP A 1 147 ? -17.002 -0.951 18.280 1.00 51.50 147 ASP A O 1
ATOM 1151 N N . THR A 1 148 ? -16.538 0.950 17.222 1.00 42.69 148 THR A N 1
ATOM 1152 C CA . THR A 1 148 ? -17.860 1.567 17.472 1.00 42.69 148 THR A CA 1
ATOM 1153 C C . THR A 1 148 ? -18.940 1.111 16.491 1.00 42.69 148 THR A C 1
ATOM 1155 O O . THR A 1 148 ? -20.116 1.027 16.854 1.00 42.69 148 THR A O 1
ATOM 1158 N N . SER A 1 149 ? -18.571 0.753 15.259 1.00 41.09 149 SER A N 1
ATOM 1159 C CA . SER A 1 149 ? -19.450 -0.004 14.369 1.00 41.09 149 SER A CA 1
ATOM 1160 C C . SER A 1 149 ? -19.440 -1.492 14.677 1.00 41.09 149 SER A C 1
ATOM 1162 O O . SER A 1 149 ? -20.355 -2.147 14.224 1.00 41.09 149 SER A O 1
ATOM 1164 N N . GLU A 1 150 ? -18.560 -1.993 15.543 1.00 37.34 150 GLU A N 1
ATOM 1165 C CA . GLU A 1 150 ? -18.638 -3.285 16.222 1.00 37.34 150 GLU A CA 1
ATOM 1166 C C . GLU A 1 150 ? -19.423 -3.164 17.539 1.00 37.34 150 GLU A C 1
ATOM 1168 O O . GLU A 1 150 ? -20.109 -4.097 17.912 1.00 37.34 150 GLU A O 1
ATOM 1173 N N . GLU A 1 151 ? -19.591 -2.009 18.176 1.00 33.94 151 GLU A N 1
ATOM 1174 C CA . GLU A 1 151 ? -20.699 -1.874 19.144 1.00 33.94 151 GLU A CA 1
ATOM 1175 C C . GLU A 1 151 ? -22.079 -1.816 18.454 1.00 33.94 151 GLU A C 1
ATOM 1177 O O . GLU A 1 151 ? -23.099 -2.086 19.088 1.00 33.94 151 GLU A O 1
ATOM 1182 N N . ASN A 1 152 ? -22.116 -1.632 17.124 1.00 36.69 152 ASN A N 1
ATOM 1183 C CA . ASN A 1 152 ? -23.319 -1.787 16.289 1.00 36.69 152 ASN A CA 1
ATOM 1184 C C . ASN A 1 152 ? -23.249 -2.906 15.215 1.00 36.69 152 ASN A C 1
ATOM 1186 O O . ASN A 1 152 ? -24.160 -3.031 14.397 1.00 36.69 152 ASN A O 1
ATOM 1190 N N . GLN A 1 153 ? -22.215 -3.758 15.243 1.00 40.41 153 GLN A N 1
ATOM 1191 C CA . GLN A 1 153 ? -22.044 -4.984 14.426 1.00 40.41 153 GLN A CA 1
ATOM 1192 C C . GLN A 1 153 ? -21.421 -6.150 15.228 1.00 40.41 153 GLN A C 1
ATOM 1194 O O . GLN A 1 153 ? -21.189 -7.229 14.695 1.00 40.41 153 GLN A O 1
ATOM 1199 N N . ASN A 1 154 ? -21.233 -5.975 16.534 1.00 33.88 154 ASN A N 1
ATOM 1200 C CA . ASN A 1 154 ? -20.723 -6.937 17.522 1.00 33.88 154 ASN A CA 1
ATOM 1201 C C . ASN A 1 154 ? -21.498 -6.848 18.865 1.00 33.88 154 ASN A C 1
ATOM 1203 O O . ASN A 1 154 ? -21.161 -7.498 19.849 1.00 33.88 154 ASN A O 1
ATOM 1207 N N . SER A 1 155 ? -22.661 -6.180 18.860 1.00 37.88 155 SER A N 1
ATOM 1208 C CA . SER A 1 155 ? -23.861 -6.686 19.551 1.00 37.88 155 SER A CA 1
ATOM 1209 C C . SER A 1 155 ? -24.749 -7.474 18.583 1.00 37.88 155 SER A C 1
ATOM 1211 O O . SER A 1 155 ? -25.970 -7.372 18.601 1.00 37.88 155 SER A O 1
ATOM 1213 N N . GLN A 1 156 ? -24.139 -8.293 17.726 1.00 35.41 156 GLN A N 1
ATOM 1214 C CA . GLN A 1 156 ? -24.837 -9.364 17.027 1.00 35.41 156 GLN A CA 1
ATOM 1215 C C . GLN A 1 156 ? -24.139 -10.700 17.300 1.00 35.41 156 GLN A C 1
ATOM 1217 O O . GLN A 1 156 ? -23.542 -11.341 16.443 1.00 35.41 156 GLN A O 1
ATOM 1222 N N . VAL A 1 157 ? -24.394 -11.216 18.509 1.00 35.38 157 VAL A N 1
ATOM 1223 C CA . VAL A 1 157 ? -25.006 -12.556 18.589 1.00 35.38 157 VAL A CA 1
ATOM 1224 C C . VAL A 1 157 ? -25.967 -12.655 17.403 1.00 35.38 157 VAL A C 1
ATOM 1226 O O . VAL A 1 157 ? -26.796 -11.751 17.323 1.00 35.38 157 VAL A O 1
ATOM 1229 N N . PRO A 1 158 ? -25.879 -13.649 16.498 1.00 32.94 158 PRO A N 1
ATOM 1230 C CA . PRO A 1 158 ? -26.769 -13.722 15.346 1.00 32.94 158 PRO A CA 1
ATOM 1231 C C . PRO A 1 158 ? -28.214 -13.567 15.824 1.00 32.94 158 PRO A C 1
ATOM 1233 O O . PRO A 1 158 ? -28.774 -14.485 16.427 1.00 32.94 158 PRO A O 1
ATOM 1236 N N . GLN A 1 159 ? -28.782 -12.374 15.647 1.00 38.41 159 GLN A N 1
ATOM 1237 C CA . GLN A 1 159 ? -30.194 -12.144 15.858 1.00 38.41 159 GLN A CA 1
ATOM 1238 C C . GLN A 1 159 ? -30.831 -12.765 14.635 1.00 38.41 159 GLN A C 1
ATOM 1240 O O . GLN A 1 159 ? -30.762 -12.217 13.542 1.00 38.41 159 GLN A O 1
ATOM 1245 N N . GLU A 1 160 ? -31.300 -13.993 14.849 1.00 38.28 160 GLU A N 1
ATOM 1246 C CA . GLU A 1 160 ? -32.232 -14.702 13.987 1.00 38.28 160 GLU A CA 1
ATOM 1247 C C . GLU A 1 160 ? -31.819 -14.654 12.513 1.00 38.28 160 GLU A C 1
ATOM 1249 O O . GLU A 1 160 ? -32.473 -14.058 11.664 1.00 38.28 160 GLU A O 1
ATOM 1254 N N . ALA A 1 161 ? -30.722 -15.350 12.191 1.00 39.53 161 ALA A N 1
ATOM 1255 C CA . ALA A 1 161 ? -30.613 -15.913 10.854 1.00 39.53 161 ALA A CA 1
ATOM 1256 C C . ALA A 1 161 ? -31.846 -16.795 10.667 1.00 39.53 161 ALA A C 1
ATOM 1258 O O . ALA A 1 161 ? -31.941 -17.821 11.336 1.00 39.53 161 ALA A O 1
ATOM 1259 N N . ASP A 1 162 ? -32.771 -16.326 9.833 1.00 40.78 162 ASP A N 1
ATOM 1260 C CA . ASP A 1 162 ? -34.046 -16.926 9.458 1.00 40.78 162 ASP A CA 1
ATOM 1261 C C . ASP A 1 162 ? -33.937 -18.461 9.423 1.00 40.78 162 ASP A C 1
ATOM 1263 O O . ASP A 1 162 ? -33.499 -19.083 8.450 1.00 40.78 162 ASP A O 1
ATOM 1267 N N . ILE A 1 163 ? -34.249 -19.090 10.563 1.00 42.16 163 ILE A N 1
ATOM 1268 C CA . ILE A 1 163 ? -33.985 -20.518 10.819 1.00 42.16 163 ILE A CA 1
ATOM 1269 C C . ILE A 1 163 ? -34.825 -21.378 9.861 1.00 42.16 163 ILE A C 1
ATOM 1271 O O . ILE A 1 163 ? -34.506 -22.539 9.603 1.00 42.16 163 ILE A O 1
ATOM 1275 N N . HIS A 1 164 ? -35.851 -20.780 9.256 1.00 43.19 164 HIS A N 1
ATOM 1276 C CA . HIS A 1 164 ? -36.720 -21.402 8.275 1.00 43.19 164 HIS A CA 1
ATOM 1277 C C . HIS A 1 164 ? -36.066 -21.691 6.916 1.00 43.19 164 HIS A C 1
ATOM 1279 O O . HIS A 1 164 ? -36.614 -22.507 6.176 1.00 43.19 164 HIS A O 1
ATOM 1285 N N . SER A 1 165 ? -34.904 -21.112 6.578 1.00 42.56 165 SER A N 1
ATOM 1286 C CA . SER A 1 165 ? -34.242 -21.377 5.287 1.00 42.56 165 SER A CA 1
ATOM 1287 C C . SER A 1 165 ? -33.069 -22.362 5.361 1.00 42.56 165 SER A C 1
ATOM 1289 O O . SER A 1 165 ? -32.454 -22.661 4.335 1.00 42.56 165 SER A O 1
ATOM 1291 N N . ILE A 1 166 ? -32.720 -22.873 6.547 1.00 46.97 166 ILE A N 1
ATOM 1292 C CA . ILE A 1 166 ? -31.648 -23.866 6.687 1.00 46.97 166 ILE A CA 1
ATOM 1293 C C . ILE A 1 166 ? -32.242 -25.256 6.453 1.00 46.97 166 ILE A C 1
ATOM 1295 O O . ILE A 1 166 ? -32.812 -25.864 7.356 1.00 46.97 166 ILE A O 1
ATOM 1299 N N . GLN A 1 167 ? -32.070 -25.791 5.243 1.00 48.31 167 GLN A N 1
ATOM 1300 C CA . GLN A 1 167 ? -32.286 -27.216 4.989 1.00 48.31 167 GLN A CA 1
ATOM 1301 C C . GLN A 1 167 ? -31.184 -28.018 5.686 1.00 48.31 167 GLN A C 1
ATOM 1303 O O . GLN A 1 167 ? -30.095 -28.227 5.151 1.00 48.31 167 GLN A O 1
ATOM 1308 N N . LEU A 1 168 ? -31.463 -28.414 6.925 1.00 45.72 168 LEU A N 1
ATOM 1309 C CA . LEU A 1 168 ? -30.654 -29.362 7.673 1.00 45.72 168 LEU A CA 1
ATOM 1310 C C . LEU A 1 168 ? -30.943 -30.762 7.136 1.00 45.72 168 LEU A C 1
ATOM 1312 O O . LEU A 1 168 ? -32.082 -31.225 7.166 1.00 45.72 168 LEU A O 1
ATOM 1316 N N . PHE A 1 169 ? -29.905 -31.432 6.652 1.00 46.66 169 PHE A N 1
ATOM 1317 C CA . PHE A 1 169 ? -29.980 -32.839 6.288 1.00 46.66 169 PHE A CA 1
ATOM 1318 C C . PHE A 1 169 ? -29.543 -33.675 7.490 1.00 46.66 169 PHE A C 1
ATOM 1320 O O . PHE A 1 169 ? -28.418 -33.522 7.973 1.00 46.66 169 PHE A O 1
ATOM 1327 N N . GLU A 1 170 ? -30.427 -34.549 7.968 1.00 48.47 170 GLU A N 1
ATOM 1328 C CA . GLU A 1 170 ? -30.068 -35.589 8.929 1.00 48.47 170 GLU A CA 1
ATOM 1329 C C . GLU A 1 170 ? -29.289 -36.677 8.191 1.00 48.47 170 GLU A C 1
ATOM 1331 O O . GLU A 1 170 ? -29.809 -37.293 7.260 1.00 48.47 170 GLU A O 1
ATOM 1336 N N . ASN A 1 171 ? -28.042 -36.921 8.589 1.00 49.72 171 ASN A N 1
ATOM 1337 C CA . ASN A 1 171 ? -27.264 -38.031 8.054 1.00 49.72 171 ASN A CA 1
ATOM 1338 C C . ASN A 1 171 ? -26.801 -38.932 9.204 1.00 49.72 171 ASN A C 1
ATOM 1340 O O . ASN A 1 171 ? -26.212 -38.460 10.175 1.00 49.72 171 ASN A O 1
ATOM 1344 N N . LYS A 1 172 ? -27.128 -40.225 9.105 1.00 49.66 172 LYS A N 1
ATOM 1345 C CA . LYS A 1 172 ? -26.835 -41.250 10.119 1.00 49.66 172 LYS A CA 1
ATOM 1346 C C . LYS A 1 172 ? -25.541 -42.023 9.832 1.00 49.66 172 LYS A C 1
ATOM 1348 O O . LYS A 1 172 ? -25.162 -42.860 10.649 1.00 49.66 172 LYS A O 1
ATOM 1353 N N . ASP A 1 173 ? -24.871 -41.731 8.718 1.00 53.00 173 ASP A N 1
ATOM 1354 C CA . ASP A 1 173 ? -23.711 -42.483 8.240 1.00 53.00 173 ASP A CA 1
ATOM 1355 C C . ASP A 1 173 ? -22.371 -41.792 8.546 1.00 53.00 173 ASP A C 1
ATOM 1357 O O . ASP A 1 173 ? -22.297 -40.599 8.852 1.00 53.00 173 ASP A O 1
ATOM 1361 N N . SER A 1 174 ? -21.277 -42.556 8.457 1.00 58.25 174 SER A N 1
ATOM 1362 C CA . SER A 1 174 ? -19.915 -42.055 8.645 1.00 58.25 174 SER A CA 1
ATOM 1363 C C . SER A 1 174 ? -19.541 -41.080 7.518 1.00 58.25 174 SER A C 1
ATOM 1365 O O . SER A 1 174 ? -19.448 -41.457 6.350 1.00 58.25 174 SER A O 1
ATOM 1367 N N . PHE A 1 175 ? -19.320 -39.805 7.863 1.00 62.00 175 PHE A N 1
ATOM 1368 C CA . PHE A 1 175 ? -19.001 -38.687 6.956 1.00 62.00 175 PHE A CA 1
ATOM 1369 C C . PHE A 1 175 ? -17.622 -38.818 6.269 1.00 62.00 175 PHE A C 1
ATOM 1371 O O . PHE A 1 175 ? -16.754 -37.958 6.394 1.00 62.00 175 PHE A O 1
ATOM 1378 N N . THR A 1 176 ? -17.401 -39.894 5.517 1.00 65.06 176 THR A N 1
ATOM 1379 C CA . THR A 1 176 ? -16.201 -40.101 4.688 1.00 65.06 176 THR A CA 1
ATOM 1380 C C . THR A 1 176 ? -16.285 -39.350 3.355 1.00 65.06 176 THR A C 1
ATOM 1382 O O . THR A 1 176 ? -15.253 -39.003 2.780 1.00 65.06 176 THR A O 1
ATOM 1385 N N . LYS A 1 177 ? -17.503 -39.042 2.881 1.00 74.31 177 LYS A N 1
ATOM 1386 C CA . LYS A 1 177 ? -17.779 -38.195 1.710 1.00 74.31 177 LYS A CA 1
ATOM 1387 C C . LYS A 1 177 ? -18.999 -37.307 1.945 1.00 74.31 177 LYS A C 1
ATOM 1389 O O . LYS A 1 177 ? -19.905 -37.665 2.693 1.00 74.31 177 LYS A O 1
ATOM 1394 N N . CYS A 1 178 ? -19.045 -36.153 1.283 1.00 72.88 178 CYS A N 1
ATOM 1395 C CA . CYS A 1 178 ? -20.233 -35.304 1.262 1.00 72.88 178 CYS A CA 1
ATOM 1396 C C . CYS A 1 178 ? -21.370 -36.000 0.494 1.00 72.88 178 CYS A C 1
ATOM 1398 O O . CYS A 1 178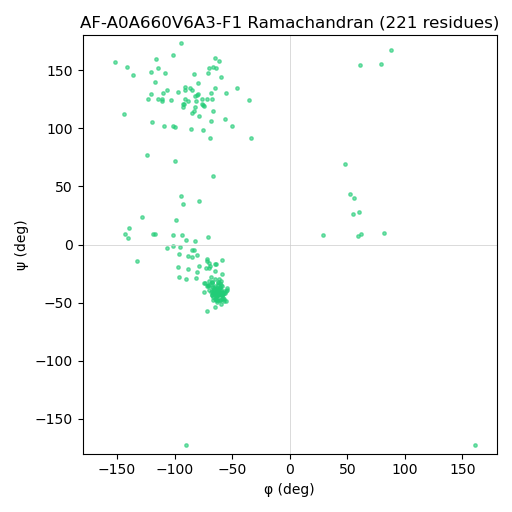 ? -21.173 -36.315 -0.677 1.00 72.88 178 CYS A O 1
ATOM 1400 N N . PRO A 1 179 ? -22.569 -36.186 1.073 1.00 72.06 179 PRO A N 1
ATOM 1401 C CA . PRO A 1 179 ? -23.686 -36.823 0.370 1.00 72.06 179 PRO A CA 1
ATOM 1402 C C . PRO A 1 179 ? -24.250 -35.961 -0.773 1.00 72.06 179 PRO A C 1
ATOM 1404 O O . PRO A 1 179 ? -24.921 -36.484 -1.652 1.00 72.06 179 PRO A O 1
ATOM 1407 N N . GLN A 1 180 ? -23.965 -34.652 -0.783 1.00 78.00 180 GLN A N 1
ATOM 1408 C CA . GLN A 1 180 ? -24.461 -33.729 -1.811 1.00 78.00 180 GLN A CA 1
ATOM 1409 C C . GLN A 1 180 ? -23.522 -33.595 -3.019 1.00 78.00 180 GLN A C 1
ATOM 1411 O O . GLN A 1 180 ? -23.976 -33.285 -4.116 1.00 78.00 180 GLN A O 1
ATOM 1416 N N . CYS A 1 181 ? -22.208 -33.757 -2.831 1.00 79.94 181 CYS A N 1
ATOM 1417 C CA . CYS A 1 181 ? -21.220 -33.490 -3.887 1.00 79.94 181 CYS A CA 1
ATOM 1418 C C . CYS A 1 181 ? -20.027 -34.457 -3.915 1.00 79.94 181 CYS A C 1
ATOM 1420 O O . CYS A 1 181 ? -19.039 -34.183 -4.587 1.00 79.94 181 CYS A O 1
ATOM 1422 N N . GLU A 1 182 ? -20.078 -35.539 -3.137 1.00 78.31 182 GLU A N 1
ATOM 1423 C CA . GLU A 1 182 ? -19.047 -36.582 -3.008 1.00 78.31 182 GLU A CA 1
ATOM 1424 C C . GLU A 1 182 ? -17.652 -36.129 -2.538 1.00 78.31 182 GLU A C 1
ATOM 1426 O O . GLU A 1 182 ? -16.724 -36.937 -2.470 1.00 78.31 182 GLU A O 1
ATOM 1431 N N . TYR A 1 183 ? -17.490 -34.864 -2.141 1.00 76.69 183 TYR A N 1
ATOM 1432 C CA . TYR A 1 183 ? -16.231 -34.331 -1.618 1.00 76.69 183 TYR A CA 1
ATOM 1433 C C . TYR A 1 183 ? -15.703 -35.149 -0.426 1.00 76.69 183 TYR A C 1
ATOM 1435 O O . TYR A 1 183 ? -16.433 -35.374 0.539 1.00 76.69 183 TYR A O 1
ATOM 1443 N N . ASN A 1 184 ? -14.427 -35.542 -0.470 1.00 75.62 184 ASN A N 1
ATOM 1444 C CA . ASN A 1 184 ? -13.776 -36.444 0.492 1.00 75.62 184 ASN A CA 1
ATOM 1445 C C . ASN A 1 184 ? -12.595 -35.807 1.259 1.00 75.62 184 ASN A C 1
ATOM 1447 O O . ASN A 1 184 ? -11.878 -36.501 1.972 1.00 75.62 184 ASN A O 1
ATOM 1451 N N . GLY A 1 185 ? -12.379 -34.493 1.131 1.00 68.75 185 GLY A N 1
ATOM 1452 C CA . GLY A 1 185 ? -11.241 -33.773 1.725 1.00 68.75 185 GLY A CA 1
ATOM 1453 C C . GLY A 1 185 ? -11.499 -33.169 3.114 1.00 68.75 185 GLY A C 1
ATOM 1454 O O . GLY A 1 185 ? -11.012 -32.073 3.382 1.00 68.75 185 GLY A O 1
ATOM 1455 N N . GLY A 1 186 ? -12.300 -33.829 3.961 1.00 66.31 186 GLY A N 1
ATOM 1456 C CA . GLY A 1 186 ? -12.600 -33.402 5.340 1.00 66.31 186 GLY A CA 1
ATOM 1457 C C . GLY A 1 186 ? -13.657 -32.292 5.481 1.00 66.31 186 GLY A C 1
ATOM 1458 O O . GLY A 1 186 ? -13.899 -31.510 4.566 1.00 66.31 186 GLY A O 1
ATOM 1459 N N . PHE A 1 187 ? -14.323 -32.215 6.636 1.00 71.00 187 PHE A N 1
ATOM 1460 C CA . PHE A 1 187 ? -15.378 -31.227 6.906 1.00 71.00 187 PHE A CA 1
ATOM 1461 C C . PHE A 1 187 ? -14.904 -30.160 7.895 1.00 71.00 187 PHE A C 1
ATOM 1463 O O . PHE A 1 187 ? -14.146 -30.457 8.816 1.00 71.00 187 PHE A O 1
ATOM 1470 N N . HIS A 1 188 ? -15.393 -28.925 7.745 1.00 71.56 188 HIS A N 1
ATOM 1471 C CA . HIS A 1 188 ? -15.233 -27.918 8.793 1.00 71.56 188 HIS A CA 1
ATOM 1472 C C . HIS A 1 188 ? -16.286 -28.133 9.874 1.00 71.56 188 HIS A C 1
ATOM 1474 O O . HIS A 1 188 ? -17.477 -28.224 9.569 1.00 71.56 188 HIS A O 1
ATOM 1480 N N . ILE A 1 189 ?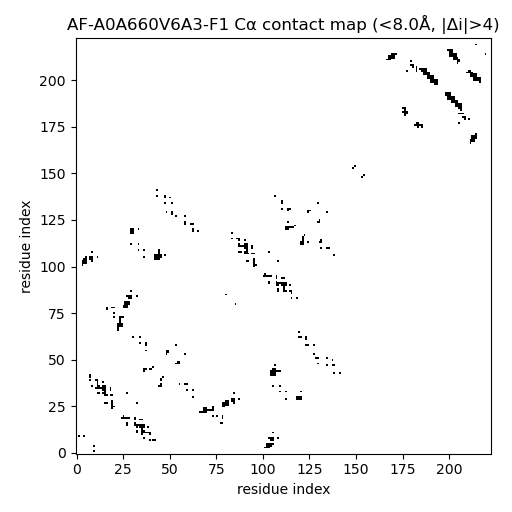 -15.840 -28.193 11.127 1.00 64.94 189 ILE A N 1
ATOM 1481 C CA . ILE A 1 189 ? -16.715 -28.336 12.286 1.00 64.94 189 ILE A CA 1
ATOM 1482 C C . ILE A 1 189 ? -17.063 -26.944 12.800 1.00 64.94 189 ILE A C 1
ATOM 1484 O O . ILE A 1 189 ? -16.178 -26.182 13.184 1.00 64.94 189 ILE A O 1
ATOM 1488 N N . LEU A 1 190 ? -18.353 -26.623 12.826 1.00 59.03 190 LEU A N 1
ATOM 1489 C CA . LEU A 1 190 ? -18.872 -25.441 13.499 1.00 59.03 190 LEU A CA 1
ATOM 1490 C C . LEU A 1 190 ? -19.689 -25.879 14.713 1.00 59.03 190 LEU A C 1
ATOM 1492 O O . LEU A 1 190 ? -20.628 -26.672 14.604 1.00 59.03 190 LEU A O 1
ATOM 1496 N N . PHE A 1 191 ? -19.323 -25.350 15.876 1.00 57.06 191 PHE A N 1
ATOM 1497 C CA . PHE A 1 191 ? -20.078 -25.537 17.106 1.00 57.06 191 PHE A CA 1
ATOM 1498 C C . PHE A 1 191 ? -21.142 -24.446 17.225 1.00 57.06 191 PHE A C 1
ATOM 1500 O O . PHE A 1 191 ? -20.814 -23.260 17.224 1.00 57.06 191 PHE A O 1
ATOM 1507 N N . TYR A 1 192 ? -22.406 -24.845 17.367 1.00 56.06 192 TYR A N 1
ATOM 1508 C CA . TYR A 1 192 ? -23.499 -23.930 17.681 1.00 56.06 192 TYR A CA 1
ATOM 1509 C C . TYR A 1 192 ? -24.142 -24.336 19.012 1.00 56.06 192 TYR A C 1
ATOM 1511 O O . TYR A 1 192 ? -24.882 -25.318 19.114 1.00 56.06 192 TYR A O 1
ATOM 1519 N N . GLY A 1 193 ? -23.859 -23.554 20.053 1.00 47.31 193 GLY A N 1
ATOM 1520 C CA . GLY A 1 193 ? -24.612 -23.589 21.302 1.00 47.31 193 GLY A CA 1
ATOM 1521 C C . GLY A 1 193 ? -25.845 -22.698 21.179 1.00 47.31 193 GLY A C 1
ATOM 1522 O O . GLY A 1 193 ? -25.711 -21.480 21.077 1.00 47.31 193 GLY A O 1
ATOM 1523 N N . LEU A 1 194 ? -27.048 -23.276 21.186 1.00 45.69 194 LEU A N 1
ATOM 1524 C CA . LEU A 1 194 ? -28.271 -22.479 21.291 1.00 45.69 194 LEU A CA 1
ATOM 1525 C C . LEU A 1 194 ? -28.350 -21.862 22.697 1.00 45.69 194 LEU A C 1
ATOM 1527 O O . LEU A 1 194 ? -28.217 -22.564 23.700 1.00 45.69 194 LEU A O 1
ATOM 1531 N N . LYS A 1 195 ? -28.605 -20.547 22.774 1.00 42.53 195 LYS A N 1
ATOM 1532 C CA . LYS A 1 195 ? -28.705 -19.764 24.027 1.00 42.53 195 LYS A CA 1
ATOM 1533 C C . LYS A 1 195 ? -29.785 -20.266 25.004 1.00 42.53 195 LYS A C 1
ATOM 1535 O O . LYS A 1 195 ? -29.741 -19.914 26.179 1.00 42.53 195 LYS A O 1
ATOM 1540 N N . ASN A 1 196 ? -30.691 -21.144 24.568 1.00 44.34 196 ASN A N 1
ATOM 1541 C CA . ASN A 1 196 ? -31.691 -21.788 25.419 1.00 44.34 196 ASN A CA 1
ATOM 1542 C C . ASN A 1 196 ? -31.264 -23.211 25.804 1.00 44.34 196 ASN A C 1
ATOM 1544 O O . ASN A 1 196 ? -31.808 -24.178 25.288 1.00 44.34 196 ASN A O 1
ATOM 1548 N N . LYS A 1 197 ? -30.257 -23.295 26.685 1.00 47.59 197 LYS A N 1
ATOM 1549 C CA . LYS A 1 197 ? -29.898 -24.340 27.679 1.00 47.59 197 LYS A CA 1
ATOM 1550 C C . LYS A 1 197 ? -30.233 -25.843 27.487 1.00 47.59 197 LYS A C 1
ATOM 1552 O O . LYS A 1 197 ? -29.984 -26.585 28.432 1.00 47.59 197 LYS A O 1
ATOM 1557 N N . GLN A 1 198 ? -30.724 -26.353 26.357 1.00 50.84 198 GLN A N 1
ATOM 1558 C CA . GLN A 1 198 ? -31.091 -27.777 26.245 1.00 50.84 198 GLN A CA 1
ATOM 1559 C C . GLN A 1 198 ? -30.585 -28.531 25.015 1.00 50.84 198 GLN A C 1
ATOM 1561 O O . GLN A 1 198 ? -30.543 -29.754 25.084 1.00 50.84 198 GLN A O 1
ATOM 1566 N N . HIS A 1 199 ? -30.095 -27.886 23.952 1.00 51.00 199 HIS A N 1
ATOM 1567 C CA . HIS A 1 199 ? -29.497 -28.631 22.835 1.00 51.00 199 HIS A CA 1
ATOM 1568 C C . HIS A 1 199 ? -28.307 -27.884 22.220 1.00 51.00 199 HIS A C 1
ATOM 1570 O O . HIS A 1 199 ? -28.471 -26.834 21.600 1.00 51.00 199 HIS A O 1
ATOM 1576 N N . SER A 1 200 ? -27.100 -28.434 22.379 1.00 55.91 200 SER A N 1
ATOM 1577 C CA . SER A 1 200 ? -25.946 -28.084 21.547 1.00 55.91 200 SER A CA 1
ATOM 1578 C C . SER A 1 200 ? -25.981 -28.931 20.277 1.00 55.91 200 SER A C 1
ATOM 1580 O O . SER A 1 200 ? -26.218 -30.139 20.328 1.00 55.91 200 SER A O 1
ATOM 1582 N N . LYS A 1 201 ? -25.780 -28.293 19.123 1.00 63.84 201 LYS A N 1
ATOM 1583 C CA . LYS A 1 201 ? -25.723 -28.977 17.830 1.00 63.84 201 LYS A CA 1
ATOM 1584 C C . LYS A 1 201 ? -24.348 -28.788 17.212 1.00 63.84 201 LYS A C 1
ATOM 1586 O O . LYS A 1 201 ? -23.755 -27.711 17.279 1.00 63.84 201 LYS A O 1
ATOM 1591 N N . TRP A 1 202 ? -23.860 -29.859 16.607 1.00 66.50 202 TRP A N 1
ATOM 1592 C CA . TRP A 1 202 ? -22.621 -29.861 15.850 1.00 66.50 202 TRP A CA 1
ATOM 1593 C C . TRP A 1 202 ? -22.985 -29.852 14.377 1.00 66.50 202 TRP A C 1
ATOM 1595 O O . TRP A 1 202 ? -23.752 -30.701 13.923 1.00 66.50 202 TRP A O 1
ATOM 1605 N N . ILE A 1 203 ? -22.463 -28.872 13.645 1.00 74.38 203 ILE A N 1
ATOM 1606 C CA . ILE A 1 203 ? -22.744 -28.723 12.223 1.00 74.38 203 ILE A CA 1
ATOM 1607 C C . ILE A 1 203 ? -21.450 -28.943 11.453 1.00 74.38 203 ILE A C 1
ATOM 1609 O O . ILE A 1 203 ? -20.453 -28.258 11.686 1.00 74.38 203 ILE A O 1
ATOM 1613 N N . LEU A 1 204 ? -21.479 -29.878 10.509 1.00 74.88 204 LEU A N 1
ATOM 1614 C CA . LEU A 1 204 ? -20.420 -30.036 9.523 1.00 74.88 204 LEU A CA 1
ATOM 1615 C C . LEU A 1 204 ? -20.734 -29.209 8.285 1.00 74.88 204 LEU A C 1
ATOM 1617 O O . LEU A 1 204 ? -21.840 -29.266 7.749 1.00 74.88 204 LEU A O 1
ATOM 1621 N N . VAL A 1 205 ? -19.741 -28.469 7.799 1.00 76.88 205 VAL A N 1
ATOM 1622 C CA . VAL A 1 205 ? -19.835 -27.717 6.546 1.00 76.88 205 VAL A CA 1
ATOM 1623 C C . VAL A 1 205 ? -18.923 -28.351 5.507 1.00 76.88 205 VAL A C 1
ATOM 1625 O O . VAL A 1 205 ? -17.716 -28.484 5.723 1.00 76.88 205 VAL A O 1
ATOM 1628 N N . CYS A 1 206 ? -19.494 -28.726 4.360 1.00 74.62 206 CYS A N 1
ATOM 1629 C CA . CYS A 1 206 ? -18.718 -29.241 3.237 1.00 74.62 206 CYS A CA 1
ATOM 1630 C C . CYS A 1 206 ? -17.917 -28.105 2.568 1.00 74.62 206 CYS A C 1
ATOM 1632 O O . CYS A 1 206 ? -18.519 -27.129 2.112 1.00 74.62 206 CYS A O 1
ATOM 1634 N N . PRO A 1 207 ? -16.586 -28.221 2.416 1.00 74.56 207 PRO A N 1
ATOM 1635 C CA . PRO A 1 207 ? -15.785 -27.213 1.722 1.00 74.56 207 PRO A CA 1
ATOM 1636 C C . PRO A 1 207 ? -16.162 -27.045 0.247 1.00 74.56 207 PRO A C 1
ATOM 1638 O O . PRO A 1 207 ? -16.124 -25.914 -0.243 1.00 74.56 207 PRO A O 1
ATOM 1641 N N . GLY A 1 208 ? -16.544 -28.143 -0.419 1.00 79.56 208 GLY A N 1
ATOM 1642 C CA . GLY A 1 208 ? -16.855 -28.192 -1.848 1.00 79.56 208 GLY A CA 1
ATOM 1643 C C . GLY A 1 208 ? -18.173 -27.510 -2.216 1.00 79.56 208 GLY A C 1
ATOM 1644 O O . GLY A 1 208 ? -18.172 -26.589 -3.023 1.00 79.56 208 GLY A O 1
ATOM 1645 N N . CYS A 1 209 ? -19.295 -27.927 -1.616 1.00 81.38 209 CYS A N 1
ATOM 1646 C CA . CYS A 1 209 ? -20.629 -27.405 -1.961 1.00 81.38 209 CYS A CA 1
ATOM 1647 C C . CYS A 1 209 ? -21.238 -26.453 -0.920 1.00 81.38 209 CYS A C 1
ATOM 1649 O O . CYS A 1 209 ? -22.336 -25.948 -1.133 1.00 81.38 209 CYS A O 1
ATOM 1651 N N . LYS A 1 210 ? -20.565 -26.221 0.216 1.00 78.38 210 LYS A N 1
ATOM 1652 C CA . LYS A 1 210 ? -21.043 -25.393 1.344 1.00 78.38 210 LYS A CA 1
ATOM 1653 C C . LYS A 1 210 ? -22.327 -25.878 2.031 1.00 78.38 210 LYS A C 1
ATOM 1655 O O . LYS A 1 210 ? -22.834 -25.186 2.913 1.00 78.38 210 LYS A O 1
ATOM 1660 N N . SER A 1 211 ? -22.819 -27.074 1.699 1.00 75.00 211 SER A N 1
ATOM 1661 C CA . SER A 1 211 ? -23.931 -27.710 2.413 1.00 75.00 211 SER A CA 1
ATOM 1662 C C . SER A 1 211 ? -23.585 -27.928 3.888 1.00 75.00 211 SER A C 1
ATOM 1664 O O . SER A 1 211 ? -22.435 -28.227 4.229 1.00 75.00 211 SER A O 1
ATOM 1666 N N . LYS A 1 212 ? -24.596 -27.767 4.746 1.00 77.94 212 LYS A N 1
ATOM 1667 C CA . LYS A 1 212 ? -24.502 -27.886 6.202 1.00 77.94 212 LYS A CA 1
ATOM 1668 C C . LYS A 1 212 ? -25.236 -29.149 6.654 1.00 77.94 212 LYS A C 1
ATOM 1670 O O . LYS A 1 212 ? -26.383 -29.355 6.267 1.00 77.94 212 LYS A O 1
ATOM 1675 N N . PHE A 1 213 ? -24.585 -29.967 7.472 1.00 72.44 213 PHE A N 1
ATOM 1676 C CA . PHE A 1 213 ? -25.120 -31.230 7.985 1.00 72.44 213 PHE A CA 1
ATOM 1677 C C . PHE A 1 213 ? -25.166 -31.186 9.509 1.00 72.44 213 PHE A C 1
ATOM 1679 O O . PHE A 1 213 ? -24.162 -30.842 10.132 1.00 72.44 213 PHE A O 1
ATOM 1686 N N . ASP A 1 214 ? -26.311 -31.522 10.103 1.00 72.81 214 ASP A N 1
ATOM 1687 C CA . ASP A 1 214 ? -26.419 -31.711 11.553 1.00 72.81 214 ASP A CA 1
ATOM 1688 C C . ASP A 1 214 ? -25.944 -33.124 11.877 1.00 72.81 214 ASP A C 1
ATOM 1690 O O . ASP A 1 214 ? -26.503 -34.100 11.375 1.00 72.81 214 ASP A O 1
ATOM 1694 N N . VAL A 1 215 ? -24.884 -33.235 12.673 1.00 65.12 215 VAL A N 1
ATOM 1695 C CA . VAL A 1 215 ? -24.298 -34.543 12.988 1.00 65.12 215 VAL A CA 1
ATOM 1696 C C . VAL A 1 215 ? -24.790 -35.115 14.308 1.00 65.12 215 VAL A C 1
ATOM 1698 O O . VAL A 1 215 ? -24.536 -36.286 14.587 1.00 65.12 215 VAL A O 1
ATOM 1701 N N . GLY A 1 216 ? -25.536 -34.339 15.102 1.00 58.16 216 GLY A N 1
ATOM 1702 C CA . GLY A 1 216 ? -25.981 -34.740 16.434 1.00 58.16 216 GLY A CA 1
ATOM 1703 C C . GLY A 1 216 ? -24.822 -35.030 17.406 1.00 58.16 216 GLY A C 1
ATOM 1704 O O . GLY A 1 216 ? -23.713 -35.401 17.035 1.00 58.16 216 GLY A O 1
ATOM 1705 N N . LEU A 1 217 ? -25.063 -34.885 18.709 1.00 53.59 217 LEU A N 1
ATOM 1706 C CA . LEU A 1 217 ? -24.041 -35.125 19.745 1.00 53.59 217 LEU A CA 1
ATOM 1707 C C . LEU A 1 217 ? -23.537 -36.583 19.823 1.00 53.59 217 LEU A C 1
ATOM 1709 O O . LEU A 1 217 ? -22.488 -36.828 20.410 1.00 53.59 217 LEU A O 1
ATOM 1713 N N . ASN A 1 218 ? -24.250 -37.548 19.233 1.00 48.62 218 ASN A N 1
ATOM 1714 C CA . ASN A 1 218 ? -23.947 -38.978 19.378 1.00 48.62 218 ASN A CA 1
ATOM 1715 C C . ASN A 1 218 ? -22.952 -39.542 18.344 1.00 48.62 218 ASN A C 1
ATOM 1717 O O . ASN A 1 218 ? -22.523 -40.684 18.502 1.00 48.62 218 ASN A O 1
ATOM 1721 N N . SER A 1 219 ? -22.586 -38.793 17.297 1.00 47.78 219 SER A N 1
ATOM 1722 C CA . SER A 1 219 ? -21.736 -39.298 16.201 1.00 47.78 219 SER A CA 1
ATOM 1723 C C . SER A 1 219 ? -20.248 -38.946 16.335 1.00 47.78 219 SER A C 1
ATOM 1725 O O . SER A 1 219 ? -19.410 -39.625 15.752 1.00 47.78 219 SER A O 1
ATOM 1727 N N . LEU A 1 220 ? -19.897 -37.934 17.137 1.00 45.34 220 LEU A N 1
ATOM 1728 C CA . LEU A 1 220 ? -18.523 -37.417 17.252 1.00 45.34 220 LEU A CA 1
ATOM 1729 C C . LEU A 1 220 ? -17.612 -38.207 18.214 1.00 45.34 220 LEU A C 1
ATOM 1731 O O . LEU A 1 220 ? -16.424 -37.912 18.292 1.00 45.34 220 LEU A O 1
ATOM 1735 N N . PHE A 1 221 ? -18.141 -39.206 18.934 1.00 41.19 221 PHE A N 1
ATOM 1736 C CA . PHE A 1 221 ? -17.415 -39.943 19.987 1.00 41.19 221 PHE A CA 1
ATOM 1737 C C . PHE A 1 221 ? -17.452 -41.475 19.851 1.00 41.19 221 PHE A C 1
ATOM 1739 O O . PHE A 1 221 ? -17.274 -42.190 20.838 1.00 41.19 221 PHE A O 1
ATOM 1746 N N . ARG A 1 222 ? -17.663 -42.020 18.649 1.00 38.88 222 ARG A N 1
ATOM 1747 C CA . ARG A 1 222 ? -17.430 -43.452 18.400 1.00 38.88 222 ARG A CA 1
ATOM 1748 C C . ARG A 1 222 ? -16.199 -43.647 17.517 1.00 38.88 222 ARG A C 1
ATOM 1750 O O . ARG A 1 222 ? -16.317 -43.483 16.313 1.00 38.88 222 ARG A O 1
ATOM 1757 N N . GLY A 1 223 ? -15.096 -44.026 18.177 1.00 38.22 223 GLY A N 1
ATOM 1758 C CA . GLY A 1 223 ? -13.991 -44.866 17.680 1.00 38.22 223 GLY A CA 1
ATOM 1759 C C . GLY A 1 223 ? -13.305 -44.433 16.399 1.00 38.22 223 GLY A C 1
ATOM 1760 O O . GLY A 1 223 ? -13.803 -44.845 15.333 1.00 38.22 223 GLY A O 1
#

Secondary structure (DSSP, 8-state):
--TTB-HHHHHHHHHHHHHHHHTT-SSB-HHHHHHHHHT---SHHHHHHHHTT--HHHHHHHHHHHPPPPSS---SSPPPBPHHHHHHHHHHHHHHHHTT-SSB-HHHHHHHHHT-TT-HHHHHHHHTT--HHHHHHHHHHHHHHHHHHHTTTSS-S-----GGG--PEE--S--SS-TTT---S--EEEEEE-SSSS-EEEEEE-TTT--EEE--TTSTT--

pLDDT: mean 78.07, std 19.38, range [32.94, 96.88]

Solvent-accessible surface area (backbone atoms only — not comparable to full-atom values): 12698 Å² total; per-residue (Å²): 136,65,82,50,38,34,73,61,26,50,47,12,59,55,37,8,46,53,46,17,56,74,38,25,40,79,42,27,40,49,47,22,40,48,52,12,40,70,69,32,95,51,55,61,30,39,51,42,46,47,74,68,71,47,56,62,67,58,55,49,52,56,49,58,74,70,55,74,70,44,94,52,90,69,76,90,76,86,59,52,67,31,74,66,29,50,48,24,53,53,39,9,53,50,44,18,55,76,69,72,43,86,50,34,40,35,38,26,45,48,50,11,39,51,68,41,77,98,36,70,35,28,52,50,39,45,75,70,68,50,45,57,66,60,50,48,53,47,49,51,56,50,47,54,48,48,53,55,46,27,65,73,62,62,74,51,71,80,76,69,70,65,69,89,73,62,78,67,45,85,57,94,68,84,82,64,46,38,93,88,73,62,49,59,87,69,65,49,80,44,83,44,74,50,92,73,86,78,58,68,44,39,33,37,31,38,79,84,80,63,51,50,32,46,50,51,80,80,59,85,78,68,133

Foldseek 3Di:
DQPQADPLLVQLVVQLQVVCLVLVHLARALLSSLLSLLVRCDDLLNVLCVVLVHDSVVLVVLSVVVRHRDPDNDDDDGHYHDPLRVQLVVQLVVVCVVVVHSHRYSLSSLLSSLPDPPGSSVVSCVVSVHHNVSSVVSVVVVVVVVVVVCVVVVVDPPPPPPPVPQPADEDPDDPCADPVPRHRPDWDWDWDDDPPPDDTWIWTADPPPRRIYTDGPPRPPDD

Sequence (223 aa):
MFERFTDSCRKAVTLSNREALRYNHEYIGPEHILLGLASVNKGFGFQILHGCSIDIDKLRNEIENLIKTGSNTISQGKVPQSPQAKKVVEMAINEARSLDHCEIGTEHLLLGLLKIEDSIASQVLTALGITYKNAREMLVDLHDKNDTSEENQNSQVPQEADIHSIQLFENKDSFTKCPQCEYNGGFHILFYGLKNKQHSKWILVCPGCKSKFDVGLNSLFRG